Protein AF-A0A1F3LCQ1-F1 (afdb_monomer_lite)

Radius of gyration: 27.05 Å; chains: 1; bounding box: 55×38×82 Å

pLDDT: mean 78.2, std 13.48, range [41.94, 94.88]

Sequence (318 aa):
MLISLENIIETPDEQYYSHIIENYGEEGLFDPVEISKKMSDNSVNSIFKWLEWLDWRVQNIDYEKWNTEISNFINTHFNKCSDLEILYWLLLIKPNTQVNVNFQYYIKLYEKDYIETDFQKPFDLWICLFNLHSHYWSEYFLARKYVVSTDTDYPNSLIAELIPRLINQKIKNKWIEKFFSNTPNSRDFLSLLINDDSFNTPKWFQYFKELNPSSFQICLLILRKAEQSNIFTSPEDSKDLFWFNYYKARKGDLFLLIYTMNRVLSGTANHCYNLKHWVEFLTFIESDFNIIEIKVRESENTILQKKWANVKIELFKI

Foldseek 3Di:
DWDAPVQFQDQDDPQLNVVCCVPANNRGIDDLLVSLCVRPVNQVQSSLVSLLNRVVTGHPDDPVVSLVVSLVVCCVCLLRHLDLVSLLSCLQPRLSVLDPVSLVSSVVSCVVPDDQAACPSSVVSCLSSLVDLAPHCLVVVLPGFHDDPPDATDQLLSLLQSLLSHPDPVSSVSSVVVSVVRPHALNSLLSNLLRPCVCVDLVNLVVSLVSVDQLLSVLVSVVSVCVVVVVPPDPVPVVLVVLSVVCNVVVDHVLSSLVSLLSNLVPGPCSLVSSLVVVVVVCSSPVPVVVNVVVQVPDPDPVSVVVVVVNCCSNVVD

Structure (mmCIF, N/CA/C/O backbone):
data_AF-A0A1F3LCQ1-F1
#
_entry.id   AF-A0A1F3LCQ1-F1
#
loop_
_atom_site.group_PDB
_atom_site.id
_atom_site.type_symbol
_atom_site.label_atom_id
_atom_site.label_alt_id
_atom_site.label_comp_id
_atom_site.label_asym_id
_atom_site.label_entity_id
_atom_site.label_seq_id
_atom_site.pdbx_PDB_ins_code
_atom_site.Cartn_x
_atom_site.Cartn_y
_atom_site.Cartn_z
_atom_site.occupancy
_atom_site.B_iso_or_equiv
_atom_site.auth_seq_id
_atom_site.auth_comp_id
_atom_site.auth_asym_id
_atom_site.auth_atom_id
_atom_site.pdbx_PDB_model_num
ATOM 1 N N . MET A 1 1 ? 22.261 6.263 -19.353 1.00 85.56 1 MET A N 1
ATOM 2 C CA . MET A 1 1 ? 23.156 5.639 -18.354 1.00 85.56 1 MET A CA 1
ATOM 3 C C . MET A 1 1 ? 23.716 4.429 -19.034 1.00 85.56 1 MET A C 1
ATOM 5 O O . MET A 1 1 ? 22.947 3.714 -19.663 1.00 85.56 1 MET A O 1
ATOM 9 N N . LEU A 1 2 ? 25.028 4.240 -18.963 1.00 92.00 2 LEU A N 1
ATOM 10 C CA . LEU A 1 2 ? 25.644 3.097 -19.612 1.00 92.00 2 LEU A CA 1
ATOM 11 C C . LEU A 1 2 ? 25.761 1.938 -18.623 1.00 92.00 2 LEU A C 1
ATOM 13 O O . LEU A 1 2 ? 26.108 2.172 -17.465 1.00 92.00 2 LEU A O 1
ATOM 17 N N . ILE A 1 3 ? 25.467 0.731 -19.092 1.00 93.38 3 ILE A N 1
ATOM 18 C CA . ILE A 1 3 ? 25.669 -0.533 -18.374 1.00 93.38 3 ILE A CA 1
ATOM 19 C C . ILE A 1 3 ? 26.444 -1.497 -19.279 1.00 93.38 3 ILE A C 1
ATOM 21 O O . ILE A 1 3 ? 26.480 -1.293 -20.493 1.00 93.38 3 ILE A O 1
ATOM 25 N N . SER A 1 4 ? 27.055 -2.529 -18.710 1.00 94.31 4 SER A N 1
ATOM 26 C CA . SER A 1 4 ? 27.679 -3.636 -19.445 1.00 94.31 4 SER A CA 1
ATOM 27 C C . SER A 1 4 ? 26.869 -4.927 -19.284 1.00 94.31 4 SER A C 1
ATOM 29 O O . SER A 1 4 ? 25.978 -5.022 -18.435 1.00 94.31 4 SER A O 1
ATOM 31 N N . LEU A 1 5 ? 27.187 -5.953 -20.081 1.00 93.88 5 LEU A N 1
ATOM 32 C CA . LEU A 1 5 ? 26.591 -7.287 -19.923 1.00 93.88 5 LEU A CA 1
ATOM 33 C C . LEU A 1 5 ? 26.897 -7.906 -18.553 1.00 93.88 5 LEU A C 1
ATOM 35 O O . LEU A 1 5 ? 26.073 -8.645 -18.028 1.00 93.88 5 LEU A O 1
ATOM 39 N N . GLU A 1 6 ? 28.033 -7.562 -17.939 1.00 93.44 6 GLU A N 1
ATOM 40 C CA . GLU A 1 6 ? 28.407 -8.036 -16.597 1.00 93.44 6 GLU A CA 1
ATOM 41 C C . GLU A 1 6 ? 27.449 -7.523 -15.507 1.00 93.44 6 GLU A C 1
ATOM 43 O O . GLU A 1 6 ? 27.316 -8.115 -14.433 1.00 93.44 6 GLU A O 1
ATOM 48 N N . ASN A 1 7 ? 26.773 -6.400 -15.777 1.00 94.12 7 ASN A N 1
ATOM 49 C CA . ASN A 1 7 ? 25.780 -5.839 -14.878 1.00 94.12 7 ASN A CA 1
ATOM 50 C C . ASN A 1 7 ? 24.450 -6.594 -14.968 1.00 94.12 7 ASN A C 1
ATOM 52 O O . ASN A 1 7 ? 23.576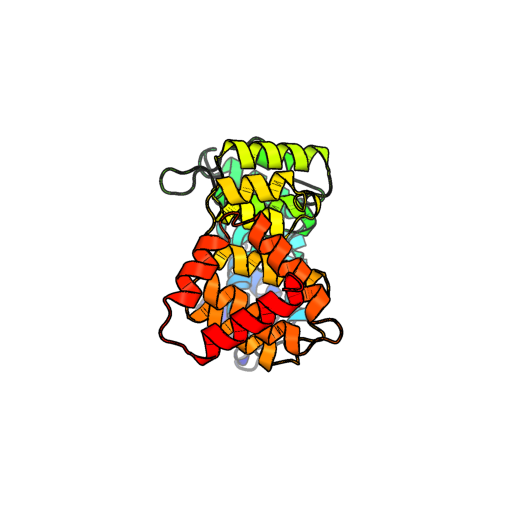 -6.317 -14.158 1.00 94.12 7 ASN A O 1
ATOM 56 N N . ILE A 1 8 ? 24.271 -7.528 -15.907 1.00 94.12 8 ILE A N 1
ATOM 57 C CA . ILE A 1 8 ? 23.016 -8.255 -16.110 1.00 94.12 8 ILE A CA 1
ATOM 58 C C . ILE A 1 8 ? 23.158 -9.688 -15.587 1.00 94.12 8 ILE A C 1
ATOM 60 O O . ILE A 1 8 ? 24.048 -10.432 -15.985 1.00 94.12 8 ILE A O 1
ATOM 64 N N . ILE A 1 9 ? 22.268 -10.079 -14.675 1.00 93.69 9 ILE A N 1
ATOM 65 C CA . ILE A 1 9 ? 22.308 -11.382 -13.985 1.00 93.69 9 ILE A CA 1
ATOM 66 C C . ILE A 1 9 ? 21.941 -12.543 -14.925 1.00 93.69 9 ILE A C 1
ATOM 68 O O . ILE A 1 9 ? 22.398 -13.669 -14.738 1.00 93.69 9 ILE A O 1
ATOM 72 N N . GLU A 1 10 ? 21.105 -12.277 -15.924 1.00 93.06 10 GLU A N 1
ATOM 73 C CA . GLU A 1 10 ? 20.608 -13.255 -16.891 1.00 93.06 10 GLU A CA 1
ATOM 74 C C . GLU A 1 10 ? 20.977 -12.806 -18.306 1.00 93.06 10 GLU A C 1
ATOM 76 O O . GLU A 1 10 ? 20.916 -11.619 -18.617 1.00 93.06 10 GLU A O 1
ATOM 81 N N . THR A 1 11 ? 21.363 -13.736 -19.181 1.00 91.31 11 THR A N 1
ATOM 82 C CA . THR A 1 11 ? 21.652 -13.398 -20.578 1.00 91.31 11 THR A CA 1
ATOM 83 C C . THR A 1 11 ? 20.384 -12.852 -21.253 1.00 91.31 11 THR A C 1
ATOM 85 O O . THR A 1 11 ? 19.346 -13.512 -21.181 1.00 91.31 11 THR A O 1
ATOM 88 N N . PRO A 1 12 ? 20.435 -11.670 -21.900 1.00 90.81 12 PRO A N 1
ATOM 89 C CA . PRO A 1 12 ? 19.311 -11.146 -22.674 1.00 90.81 12 PRO A CA 1
ATOM 90 C C . PRO A 1 12 ? 18.870 -12.101 -23.785 1.00 90.81 12 PRO A C 1
ATOM 92 O O . PRO A 1 12 ? 19.664 -12.927 -24.238 1.00 90.81 12 PRO A O 1
ATOM 95 N N . ASP A 1 13 ? 17.645 -11.927 -24.293 1.00 88.31 13 ASP A N 1
ATOM 96 C CA . ASP A 1 13 ? 17.217 -12.632 -25.507 1.00 88.31 13 ASP A CA 1
ATOM 97 C C . ASP A 1 13 ? 18.244 -12.438 -26.631 1.00 88.31 13 ASP A C 1
ATOM 99 O O . ASP A 1 13 ? 18.865 -11.378 -26.747 1.00 88.31 13 ASP A O 1
ATOM 103 N N . GLU A 1 14 ? 18.377 -13.447 -27.494 1.00 88.94 14 GLU A N 1
ATOM 104 C CA . GLU A 1 14 ? 19.424 -13.529 -28.520 1.00 88.94 14 GLU A CA 1
ATOM 105 C C . GLU A 1 14 ? 19.533 -12.255 -29.369 1.00 88.94 14 GLU A C 1
ATOM 107 O O . GLU A 1 14 ? 20.634 -11.785 -29.635 1.00 88.94 14 GLU A O 1
ATOM 112 N N . GLN A 1 15 ? 18.405 -11.632 -29.723 1.00 87.12 15 GLN A N 1
ATOM 113 C CA . GLN A 1 15 ? 18.399 -10.364 -30.458 1.00 87.12 15 GLN A CA 1
ATOM 114 C C . GLN A 1 15 ? 19.113 -9.236 -29.697 1.00 87.12 15 GLN A C 1
ATOM 116 O O . GLN A 1 15 ? 19.903 -8.498 -30.282 1.00 87.12 15 GLN A O 1
ATOM 121 N N . TYR A 1 16 ? 18.867 -9.128 -28.385 1.00 88.44 16 TYR A N 1
ATOM 122 C CA . TYR A 1 16 ? 19.471 -8.106 -27.542 1.00 88.44 16 TYR A CA 1
ATOM 123 C C . TYR A 1 16 ? 20.949 -8.399 -27.323 1.00 88.44 16 TYR A C 1
ATOM 125 O O . TYR A 1 16 ? 21.794 -7.522 -27.485 1.00 88.44 16 TYR A O 1
ATOM 133 N N . TYR A 1 17 ? 21.260 -9.652 -27.003 1.00 91.56 17 TYR A N 1
ATOM 134 C CA . TYR A 1 17 ? 22.622 -10.088 -26.753 1.00 91.56 17 TYR A CA 1
ATOM 135 C C . TYR A 1 17 ? 23.519 -9.906 -27.987 1.00 91.56 17 TYR A C 1
ATOM 137 O O . TYR A 1 17 ? 24.540 -9.226 -27.900 1.00 91.56 17 TYR A O 1
ATOM 145 N N . SER A 1 18 ? 23.113 -10.422 -29.152 1.00 90.62 18 SER A N 1
ATOM 146 C CA . SER A 1 18 ? 23.922 -10.389 -30.378 1.00 90.62 18 SER A CA 1
ATOM 147 C C . SER A 1 18 ? 24.285 -8.969 -30.797 1.00 90.62 18 SER A C 1
ATOM 149 O O . SER A 1 18 ? 25.450 -8.677 -31.039 1.00 90.62 18 SER A O 1
ATOM 151 N N . HIS A 1 19 ? 23.337 -8.037 -30.798 1.00 90.12 19 HIS A N 1
ATOM 152 C CA . HIS A 1 19 ? 23.643 -6.655 -31.173 1.00 90.12 19 HIS A CA 1
ATOM 153 C C . HIS A 1 19 ? 24.435 -5.902 -30.102 1.00 90.12 19 HIS A C 1
ATOM 155 O O . HIS A 1 19 ? 25.211 -5.017 -30.467 1.00 90.12 19 HIS A O 1
ATOM 161 N N . ILE A 1 20 ? 24.300 -6.239 -28.810 1.00 92.56 20 ILE A N 1
ATOM 162 C CA . ILE A 1 20 ? 25.213 -5.709 -27.785 1.00 92.56 20 ILE A CA 1
ATOM 163 C C . ILE A 1 20 ? 26.647 -6.134 -28.112 1.00 92.56 20 ILE A C 1
ATOM 165 O O . ILE A 1 20 ? 27.528 -5.282 -28.217 1.00 92.56 20 ILE A O 1
ATOM 169 N N . ILE A 1 21 ? 26.866 -7.428 -28.349 1.00 94.75 21 ILE A N 1
ATOM 170 C CA . ILE A 1 21 ? 28.186 -7.973 -28.679 1.00 94.75 21 ILE A CA 1
ATOM 171 C C . ILE A 1 21 ? 28.741 -7.362 -29.970 1.00 94.75 21 ILE A C 1
ATOM 173 O O . ILE A 1 21 ? 29.887 -6.922 -29.992 1.00 94.75 21 ILE A O 1
ATOM 177 N N . GLU A 1 22 ? 27.933 -7.272 -31.025 1.00 94.50 22 GLU A N 1
ATOM 178 C CA . GLU A 1 22 ? 28.365 -6.751 -32.326 1.00 94.50 22 GLU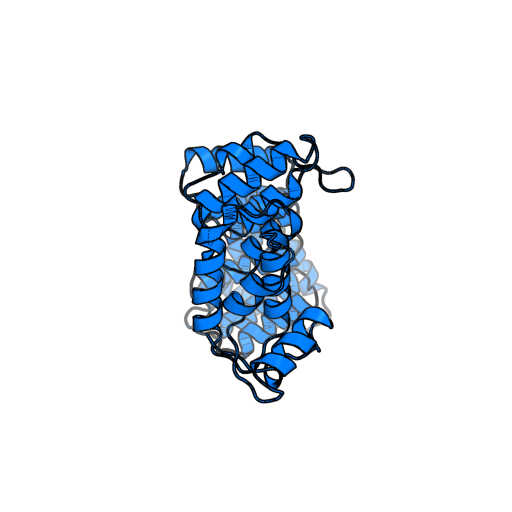 A CA 1
ATOM 179 C C . GLU A 1 22 ? 28.740 -5.263 -32.296 1.00 94.50 22 GLU A C 1
ATOM 181 O O . GLU A 1 22 ? 29.660 -4.853 -33.003 1.00 94.50 22 GLU A O 1
ATOM 186 N N . ASN A 1 23 ? 28.038 -4.441 -31.506 1.00 93.56 23 ASN A N 1
ATOM 187 C CA . ASN A 1 23 ? 28.206 -2.982 -31.535 1.00 93.56 23 ASN A CA 1
ATOM 188 C C . ASN A 1 23 ? 29.053 -2.435 -30.382 1.00 93.56 23 ASN A C 1
ATOM 190 O O . ASN A 1 23 ? 29.651 -1.368 -30.524 1.00 93.56 23 ASN A O 1
ATOM 194 N N . TYR A 1 24 ? 29.091 -3.137 -29.251 1.00 93.88 24 TYR A N 1
ATOM 195 C CA . TYR A 1 24 ? 29.734 -2.665 -28.026 1.00 93.88 24 TYR A CA 1
ATOM 196 C C . TYR A 1 24 ? 30.812 -3.640 -27.520 1.00 93.88 24 TYR A C 1
ATOM 198 O O . TYR A 1 24 ? 31.751 -3.200 -26.860 1.00 93.88 24 TYR A O 1
ATOM 206 N N . GLY A 1 25 ? 30.742 -4.927 -27.880 1.00 92.50 25 GLY A N 1
ATOM 207 C CA . GLY A 1 25 ? 31.642 -5.978 -27.392 1.00 92.50 25 GLY A CA 1
ATOM 208 C C . GLY A 1 25 ? 31.209 -6.567 -26.043 1.00 92.50 25 GLY A C 1
ATOM 209 O O . GLY A 1 25 ? 30.318 -6.038 -25.383 1.00 92.50 25 GLY A O 1
ATOM 210 N N . GLU A 1 26 ? 31.845 -7.668 -25.621 1.00 89.06 26 GLU A N 1
ATOM 211 C CA . GLU A 1 26 ? 31.514 -8.380 -24.366 1.00 89.06 26 GLU A CA 1
ATOM 212 C C . GLU A 1 26 ? 31.660 -7.499 -23.115 1.00 89.06 26 GLU A C 1
ATOM 214 O O . GLU A 1 26 ? 30.810 -7.532 -22.227 1.00 89.06 26 GLU A O 1
ATOM 219 N N . GLU A 1 27 ? 32.701 -6.665 -23.077 1.00 91.75 27 GLU A N 1
ATOM 220 C CA . GLU A 1 27 ? 32.973 -5.705 -21.994 1.00 91.75 27 GLU A CA 1
ATOM 221 C C . GLU A 1 27 ? 32.433 -4.296 -22.311 1.00 91.75 27 GLU A C 1
ATOM 223 O O . GLU A 1 27 ? 32.735 -3.313 -21.632 1.00 91.75 27 GLU A O 1
ATOM 228 N N . GLY A 1 28 ? 31.651 -4.180 -23.385 1.00 92.44 28 GLY A N 1
ATOM 229 C CA . GLY A 1 28 ? 31.128 -2.923 -23.886 1.00 92.44 28 GLY A CA 1
ATOM 230 C C . GLY A 1 28 ? 30.115 -2.274 -22.957 1.00 92.44 28 GLY A C 1
ATOM 231 O O . GLY A 1 28 ? 29.207 -2.926 -22.442 1.00 92.44 28 GLY A O 1
ATOM 232 N N . LEU A 1 29 ? 30.223 -0.955 -22.815 1.00 94.88 29 LEU A N 1
ATOM 233 C CA . LEU A 1 29 ? 29.203 -0.127 -22.183 1.00 94.88 29 LEU A CA 1
ATOM 234 C C . LEU A 1 29 ? 28.170 0.318 -23.222 1.00 94.88 29 LEU A C 1
ATOM 236 O O . LEU A 1 29 ? 28.528 0.907 -24.242 1.00 94.88 29 LEU A O 1
ATOM 240 N N . PHE A 1 30 ? 26.889 0.104 -22.939 1.00 92.62 30 PHE A N 1
ATOM 241 C CA . PHE A 1 30 ? 25.783 0.471 -23.820 1.00 92.62 30 PHE A CA 1
ATOM 242 C C . PHE A 1 30 ? 24.673 1.207 -23.074 1.00 92.62 30 PHE A C 1
ATOM 244 O O . PHE A 1 30 ? 24.498 1.038 -21.869 1.00 92.62 30 PHE A O 1
ATOM 251 N N . ASP A 1 31 ? 23.904 2.023 -23.800 1.00 90.69 31 ASP A N 1
ATOM 252 C CA . ASP A 1 31 ? 22.707 2.677 -23.271 1.00 90.69 31 ASP A CA 1
ATOM 253 C C . ASP A 1 31 ? 21.475 1.787 -23.523 1.00 90.69 31 ASP A C 1
ATOM 255 O O . ASP A 1 31 ? 21.088 1.583 -24.681 1.00 90.69 31 ASP A O 1
ATOM 259 N N . PRO A 1 32 ? 20.812 1.268 -22.475 1.00 88.25 32 PRO A N 1
ATOM 260 C CA . PRO A 1 32 ? 19.657 0.390 -22.643 1.00 88.25 32 PRO A CA 1
ATOM 261 C C . PRO A 1 32 ? 18.478 1.018 -23.382 1.00 88.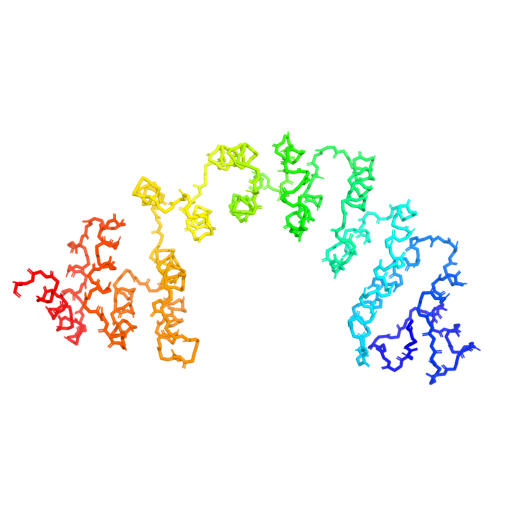25 32 PRO A C 1
ATOM 263 O O . PRO A 1 32 ? 17.752 0.321 -24.094 1.00 88.25 32 PRO A O 1
ATOM 266 N N . VAL A 1 33 ? 18.292 2.332 -23.247 1.00 82.62 33 VAL A N 1
ATOM 267 C CA . VAL A 1 33 ? 17.251 3.073 -23.959 1.00 82.62 33 VAL A CA 1
ATOM 268 C C . VAL A 1 33 ? 17.634 3.220 -25.429 1.00 82.62 33 VAL A C 1
ATOM 270 O O . VAL A 1 33 ? 16.769 3.107 -26.297 1.00 82.62 33 VAL A O 1
ATOM 273 N N . GLU A 1 34 ? 18.910 3.438 -25.747 1.00 86.06 34 GLU A N 1
ATOM 274 C CA . GLU A 1 34 ? 19.373 3.478 -27.139 1.00 86.06 34 GLU A CA 1
ATOM 275 C C . GLU A 1 34 ? 19.197 2.125 -27.833 1.00 86.06 34 GLU A C 1
ATOM 277 O O . GLU A 1 34 ? 18.638 2.072 -28.931 1.00 86.06 34 GLU A O 1
ATOM 282 N N . ILE A 1 35 ? 19.585 1.038 -27.164 1.00 82.56 35 ILE A N 1
ATOM 283 C CA . ILE A 1 35 ? 19.378 -0.329 -27.648 1.00 82.56 35 ILE A CA 1
ATOM 284 C C . ILE A 1 35 ? 17.907 -0.575 -27.961 1.00 82.56 35 ILE A C 1
ATOM 286 O O . ILE A 1 35 ? 17.564 -1.036 -29.049 1.00 82.56 35 ILE A O 1
ATOM 290 N N . SER A 1 36 ? 17.021 -0.195 -27.042 1.00 74.88 36 SER A N 1
ATOM 291 C CA . SER A 1 36 ? 15.586 -0.411 -27.206 1.00 74.88 36 SER A CA 1
ATOM 292 C C . SER A 1 36 ? 15.024 0.242 -28.480 1.00 74.88 36 SER A C 1
ATOM 294 O O . SER A 1 36 ? 14.202 -0.356 -29.181 1.00 74.88 36 SER A O 1
ATOM 296 N N . LYS A 1 37 ? 15.526 1.434 -28.834 1.00 73.88 37 LYS A N 1
ATOM 297 C CA . LYS A 1 37 ? 15.129 2.173 -30.042 1.00 73.88 37 LYS A CA 1
ATOM 298 C C . LYS A 1 37 ? 15.628 1.527 -31.333 1.00 73.88 37 LYS A C 1
ATOM 300 O O . LYS A 1 37 ? 15.048 1.793 -32.378 1.00 73.88 37 LYS A O 1
ATOM 305 N N . LYS A 1 38 ? 16.713 0.751 -31.276 1.00 76.94 38 LYS A N 1
ATOM 306 C CA . LYS A 1 38 ? 17.346 0.128 -32.450 1.00 76.94 38 LYS A CA 1
ATOM 307 C C . LYS A 1 38 ? 16.876 -1.304 -32.708 1.00 76.94 38 LYS A C 1
ATOM 309 O O . LYS A 1 38 ? 17.010 -1.774 -33.831 1.00 76.94 38 LYS A O 1
ATOM 314 N N . MET A 1 39 ? 16.381 -1.986 -31.675 1.00 67.38 39 MET A N 1
ATOM 315 C CA . MET A 1 39 ? 16.235 -3.450 -31.664 1.00 67.38 39 MET A CA 1
ATOM 316 C C . MET A 1 39 ? 14.808 -3.960 -31.586 1.00 67.38 39 MET A C 1
ATOM 318 O O . MET A 1 39 ? 14.548 -5.117 -31.897 1.00 67.38 39 MET A O 1
ATOM 322 N N . SER A 1 40 ? 13.875 -3.107 -31.177 1.00 57.47 40 SER A N 1
ATOM 323 C CA . SER A 1 40 ? 12.465 -3.442 -31.294 1.00 57.47 40 SER A CA 1
ATOM 324 C C . SER A 1 40 ? 12.064 -3.497 -32.769 1.00 57.47 40 SER A C 1
ATOM 326 O O . SER A 1 40 ? 12.672 -2.860 -33.627 1.00 57.47 40 SER A O 1
ATOM 328 N N . ASP A 1 41 ? 10.953 -4.160 -33.057 1.00 65.06 41 ASP A N 1
ATOM 329 C CA . ASP A 1 41 ? 10.109 -3.983 -34.247 1.00 65.06 41 ASP A CA 1
ATOM 330 C C . ASP A 1 41 ? 9.614 -2.523 -34.456 1.00 65.06 41 ASP A C 1
ATOM 332 O O . ASP A 1 41 ? 8.585 -2.277 -35.082 1.00 65.06 41 ASP A O 1
ATOM 336 N N . ASN A 1 42 ? 10.327 -1.539 -33.895 1.00 61.59 42 ASN A N 1
ATOM 337 C CA . ASN A 1 42 ? 9.967 -0.152 -33.641 1.00 61.59 42 ASN A CA 1
ATOM 338 C C . ASN A 1 42 ? 8.690 0.032 -32.810 1.00 61.59 42 ASN A C 1
ATOM 340 O O . ASN A 1 42 ? 8.205 1.162 -32.686 1.00 61.59 42 ASN A O 1
ATOM 344 N N . SER A 1 43 ? 8.133 -1.029 -32.213 1.00 77.44 43 SER A N 1
ATOM 345 C CA . SER A 1 43 ? 6.995 -0.865 -31.318 1.00 77.44 43 SER A CA 1
ATOM 346 C C . SER A 1 43 ? 7.467 -0.359 -29.954 1.00 77.44 43 SER A C 1
ATOM 348 O O . SER A 1 43 ? 8.410 -0.864 -29.341 1.00 77.44 43 SER A O 1
ATOM 350 N N . VAL A 1 44 ? 6.771 0.656 -29.440 1.00 79.50 44 VAL A N 1
ATOM 351 C CA . VAL A 1 44 ? 7.028 1.182 -28.092 1.00 79.50 44 VAL A CA 1
ATOM 352 C C . VAL A 1 44 ? 6.805 0.102 -27.025 1.00 79.50 44 VAL A C 1
ATOM 354 O O . VAL A 1 44 ? 7.469 0.125 -25.993 1.00 79.50 44 VAL A O 1
ATOM 357 N N . ASN A 1 45 ? 5.951 -0.891 -27.290 1.00 84.44 45 ASN A N 1
ATOM 358 C CA . ASN A 1 45 ? 5.720 -2.010 -26.378 1.00 84.44 45 ASN A CA 1
ATOM 359 C C . ASN A 1 45 ? 6.986 -2.860 -26.191 1.00 84.44 45 ASN A C 1
ATOM 361 O O . ASN A 1 45 ? 7.343 -3.159 -25.058 1.00 84.44 45 ASN A O 1
ATOM 365 N N . SER A 1 46 ? 7.703 -3.198 -27.266 1.00 82.88 46 SER A N 1
ATOM 366 C CA . SER A 1 46 ? 8.964 -3.953 -27.184 1.00 82.88 46 SER A CA 1
ATOM 367 C C . SER A 1 46 ? 10.039 -3.201 -26.392 1.00 82.88 46 SER A C 1
ATOM 369 O O . SER A 1 46 ? 10.770 -3.801 -25.608 1.00 82.88 46 SER A O 1
ATOM 371 N N . ILE A 1 47 ? 10.087 -1.869 -26.521 1.00 84.44 47 ILE A N 1
ATOM 372 C CA . ILE A 1 47 ? 10.959 -1.029 -25.688 1.00 84.44 47 ILE A CA 1
ATOM 373 C C . ILE A 1 47 ? 10.583 -1.151 -24.210 1.00 84.44 47 ILE A C 1
ATOM 375 O O . ILE A 1 47 ? 11.446 -1.346 -23.359 1.00 84.44 47 ILE A O 1
ATOM 379 N N . PHE A 1 48 ? 9.294 -1.038 -23.902 1.00 88.19 48 PHE A N 1
ATOM 380 C CA . PHE A 1 48 ? 8.796 -1.115 -22.534 1.00 88.19 48 PHE A CA 1
ATOM 381 C C . PHE A 1 48 ? 9.065 -2.497 -21.911 1.00 88.19 48 PHE A C 1
ATOM 383 O O . PHE A 1 48 ? 9.472 -2.547 -20.754 1.00 88.19 48 PHE A O 1
ATOM 390 N N . LYS A 1 49 ? 8.943 -3.592 -22.680 1.00 88.31 49 LYS A N 1
ATOM 391 C CA . LYS A 1 49 ? 9.315 -4.954 -22.240 1.00 88.31 49 LYS A CA 1
ATOM 392 C C . LYS A 1 49 ? 10.792 -5.065 -21.898 1.00 88.31 49 LYS A C 1
ATOM 394 O O . LYS A 1 49 ? 11.134 -5.606 -20.858 1.00 88.31 49 LYS A O 1
ATOM 399 N N . TRP A 1 50 ? 11.666 -4.533 -22.749 1.00 88.75 50 TRP A N 1
ATOM 400 C CA . TRP A 1 50 ? 13.106 -4.550 -22.498 1.00 88.75 50 TRP A CA 1
ATOM 401 C C . TRP A 1 50 ? 13.479 -3.809 -21.212 1.00 88.75 50 TRP A C 1
ATOM 403 O O . TRP A 1 50 ? 14.253 -4.311 -20.401 1.00 88.75 50 TRP A O 1
ATOM 413 N N . LEU A 1 51 ? 12.903 -2.622 -21.010 1.00 89.31 51 LEU A N 1
ATOM 414 C CA . LEU A 1 51 ? 13.172 -1.820 -19.819 1.00 89.31 51 LEU A CA 1
ATOM 415 C C . LEU A 1 51 ? 12.618 -2.468 -18.546 1.00 89.31 51 LEU A C 1
ATOM 417 O O . LEU A 1 51 ? 13.293 -2.435 -17.522 1.00 89.31 51 LEU A O 1
ATOM 421 N N . GLU A 1 52 ? 11.426 -3.064 -18.610 1.00 89.00 52 GLU A N 1
ATOM 422 C CA . GLU A 1 52 ? 10.847 -3.835 -17.503 1.00 89.00 52 GLU A CA 1
ATOM 423 C C . GLU A 1 52 ? 11.706 -5.066 -17.183 1.00 89.00 52 GLU A C 1
ATOM 425 O O . GLU A 1 52 ? 12.081 -5.262 -16.032 1.00 89.00 52 GLU A O 1
ATOM 430 N N . TRP A 1 53 ? 12.131 -5.821 -18.199 1.00 90.56 53 TRP A N 1
ATOM 431 C CA . TRP A 1 53 ? 12.995 -6.990 -18.037 1.00 90.56 53 TRP A CA 1
ATOM 432 C C . TRP A 1 53 ? 14.329 -6.646 -17.370 1.00 90.56 53 TRP A C 1
ATOM 434 O O . TRP A 1 53 ? 14.741 -7.344 -16.437 1.00 90.56 53 TRP A O 1
ATOM 444 N N . LEU A 1 54 ? 14.981 -5.567 -17.820 1.00 91.06 54 LEU A N 1
ATOM 445 C CA . LEU A 1 54 ? 16.235 -5.087 -17.242 1.00 91.06 54 LEU A CA 1
ATOM 446 C C . LEU A 1 54 ? 16.071 -4.658 -15.791 1.00 91.06 54 LEU A C 1
ATOM 448 O O . LEU A 1 54 ? 16.981 -4.865 -14.993 1.00 91.06 54 LEU A O 1
ATOM 452 N N . ASP A 1 55 ? 14.922 -4.093 -15.429 1.00 88.75 55 ASP A N 1
ATOM 453 C CA . ASP A 1 55 ? 14.720 -3.585 -14.078 1.00 88.75 55 ASP A CA 1
ATOM 454 C C . ASP A 1 55 ? 14.873 -4.659 -12.999 1.00 88.75 55 ASP A C 1
ATOM 456 O O . ASP A 1 55 ? 15.343 -4.389 -11.897 1.00 88.75 55 ASP A O 1
ATOM 460 N N . TRP A 1 56 ? 14.537 -5.897 -13.350 1.00 88.94 56 TRP A N 1
ATOM 461 C CA . TRP A 1 56 ? 14.658 -7.057 -12.474 1.00 88.94 56 TRP A CA 1
ATOM 462 C C . TRP A 1 56 ? 16.042 -7.714 -12.488 1.00 88.94 56 TRP A C 1
ATOM 464 O O . TRP A 1 56 ? 16.300 -8.598 -11.671 1.00 88.94 56 TRP A O 1
ATOM 474 N N . ARG A 1 57 ? 16.910 -7.358 -13.442 1.00 92.81 57 ARG A N 1
ATOM 475 C CA . ARG A 1 57 ? 18.101 -8.153 -13.796 1.00 92.81 57 ARG A CA 1
ATOM 476 C C . ARG A 1 57 ? 19.400 -7.377 -13.798 1.00 92.81 57 ARG A C 1
ATOM 478 O O . ARG A 1 57 ? 20.455 -8.003 -13.856 1.00 92.81 57 ARG A O 1
ATOM 485 N N . VAL A 1 58 ? 19.343 -6.053 -13.736 1.00 92.31 58 VAL A N 1
ATOM 486 C CA . VAL A 1 58 ? 20.544 -5.236 -13.624 1.00 92.31 58 VAL A CA 1
ATOM 487 C C . VAL A 1 58 ? 20.985 -5.152 -12.158 1.00 92.31 58 VAL A C 1
ATOM 489 O O . VAL A 1 58 ? 20.182 -4.930 -11.258 1.00 92.31 58 VAL A O 1
ATOM 492 N N . GLN A 1 59 ? 22.282 -5.319 -11.922 1.00 93.06 59 GLN A N 1
ATOM 493 C CA . GLN A 1 59 ? 22.948 -5.238 -10.625 1.00 93.06 59 GLN A CA 1
ATOM 494 C C . GLN A 1 59 ? 24.227 -4.403 -10.724 1.00 93.06 59 GLN A C 1
ATOM 496 O O . GLN A 1 59 ? 24.733 -4.146 -11.812 1.00 93.06 59 GLN A O 1
ATOM 501 N N . ASN A 1 60 ? 24.787 -4.019 -9.572 1.00 91.88 60 ASN A N 1
ATOM 502 C CA . ASN A 1 60 ? 26.038 -3.251 -9.486 1.00 91.88 60 ASN A CA 1
ATOM 503 C C . ASN A 1 60 ? 25.995 -1.906 -10.237 1.00 91.88 60 ASN A C 1
ATOM 505 O O . ASN A 1 60 ? 27.007 -1.433 -10.747 1.00 91.88 60 ASN A O 1
ATOM 509 N N . ILE A 1 61 ? 24.816 -1.282 -10.273 1.00 91.25 61 ILE A N 1
ATOM 510 C CA . ILE A 1 61 ? 24.568 0.004 -10.923 1.00 91.25 61 ILE A CA 1
ATOM 511 C C . ILE A 1 61 ? 24.171 1.093 -9.924 1.00 91.25 61 ILE A C 1
ATOM 513 O O . ILE A 1 61 ? 23.716 0.819 -8.813 1.00 91.25 61 ILE A O 1
ATOM 517 N N . ASP A 1 62 ? 24.287 2.348 -10.356 1.00 91.38 62 ASP A N 1
ATOM 518 C CA . ASP A 1 62 ? 23.639 3.482 -9.698 1.00 91.38 62 ASP A CA 1
ATOM 519 C C . ASP A 1 62 ? 22.113 3.403 -9.893 1.00 91.38 62 ASP A C 1
ATOM 521 O O . ASP A 1 62 ? 21.564 3.834 -10.911 1.00 91.38 62 ASP A O 1
ATOM 525 N N . TYR A 1 63 ? 21.431 2.819 -8.906 1.00 88.62 63 TYR A N 1
ATOM 526 C CA . TYR A 1 63 ? 19.981 2.619 -8.922 1.00 88.62 63 TYR A CA 1
ATOM 527 C C . TYR A 1 63 ? 19.180 3.925 -8.945 1.00 88.62 63 TYR A C 1
ATOM 529 O O . TYR A 1 63 ? 18.100 3.965 -9.537 1.00 88.62 63 TYR A O 1
ATOM 537 N N . GLU A 1 64 ? 19.665 4.994 -8.311 1.00 89.50 64 GLU A N 1
ATOM 538 C CA . GLU A 1 64 ? 18.955 6.278 -8.287 1.00 89.50 64 GLU A CA 1
ATOM 539 C C . GLU A 1 64 ? 18.964 6.912 -9.681 1.00 89.50 64 GLU A C 1
ATOM 541 O O . GLU A 1 64 ? 17.919 7.327 -10.205 1.00 89.50 64 GLU A O 1
ATOM 546 N N . LYS A 1 65 ? 20.135 6.908 -10.323 1.00 89.50 65 LYS A N 1
ATOM 547 C CA . LYS A 1 65 ? 20.296 7.382 -11.694 1.00 89.50 65 LYS A CA 1
ATOM 548 C C . LYS A 1 65 ? 19.512 6.529 -12.689 1.00 89.50 65 LYS A C 1
ATOM 550 O O . LYS A 1 65 ? 18.788 7.088 -13.514 1.00 89.50 65 LYS A O 1
ATOM 555 N N . TRP A 1 66 ? 19.593 5.203 -12.574 1.00 89.50 66 TRP A N 1
ATOM 556 C CA . TRP A 1 66 ? 18.812 4.262 -13.381 1.00 89.50 66 TRP A CA 1
ATOM 557 C C . TRP A 1 66 ? 17.314 4.559 -13.296 1.00 89.50 66 TRP A C 1
ATOM 559 O O . TRP A 1 66 ? 16.660 4.806 -14.310 1.00 89.50 66 TRP A O 1
ATOM 569 N N . ASN A 1 67 ? 16.776 4.635 -12.076 1.00 88.69 67 ASN A N 1
ATOM 570 C CA . ASN A 1 67 ? 15.366 4.931 -11.850 1.00 88.69 67 ASN A CA 1
ATOM 571 C C . ASN A 1 67 ? 14.949 6.271 -12.455 1.00 88.69 67 ASN A C 1
ATOM 573 O O . ASN A 1 67 ? 13.875 6.364 -13.053 1.00 88.69 67 ASN A O 1
ATOM 577 N N . THR A 1 68 ? 15.784 7.299 -12.325 1.00 89.62 68 THR A N 1
ATOM 578 C CA . THR A 1 68 ? 15.502 8.634 -12.860 1.00 89.62 68 THR A CA 1
ATOM 579 C C . THR A 1 68 ? 15.449 8.631 -14.384 1.00 89.62 68 THR A C 1
ATOM 581 O O . THR A 1 68 ? 14.465 9.077 -14.975 1.00 89.62 68 THR A O 1
ATOM 584 N N . GLU A 1 69 ? 16.480 8.103 -15.039 1.00 88.38 69 GLU A N 1
ATOM 585 C CA . GLU A 1 69 ? 16.585 8.136 -16.496 1.00 88.38 69 GLU A CA 1
ATOM 586 C C . GLU A 1 69 ? 15.530 7.262 -17.181 1.00 88.38 69 GLU A C 1
ATOM 588 O O . GLU A 1 69 ? 14.864 7.716 -18.117 1.00 88.38 69 GLU A O 1
ATOM 593 N N . ILE A 1 70 ? 15.312 6.045 -16.674 1.00 89.31 70 ILE A N 1
ATOM 594 C CA . ILE A 1 70 ? 14.287 5.141 -17.203 1.00 89.31 70 ILE A CA 1
ATOM 595 C C . ILE A 1 70 ? 12.890 5.736 -17.013 1.00 89.31 70 ILE A C 1
ATOM 597 O O . ILE A 1 70 ? 12.089 5.738 -17.949 1.00 89.31 70 ILE A O 1
ATOM 601 N N . SER A 1 71 ? 12.605 6.335 -15.853 1.00 90.44 71 SER A N 1
ATOM 602 C CA . SER A 1 71 ? 11.307 6.981 -15.623 1.00 90.44 71 SER A CA 1
ATOM 603 C C . SER A 1 71 ? 11.081 8.185 -16.539 1.00 90.44 71 SER A C 1
ATOM 605 O O . SER A 1 71 ? 9.967 8.375 -17.021 1.00 90.44 71 SER A O 1
ATOM 607 N N . ASN A 1 72 ? 12.118 8.973 -16.841 1.00 90.56 72 ASN A N 1
ATOM 608 C CA . ASN A 1 72 ? 12.021 10.086 -17.793 1.00 90.56 72 ASN A CA 1
ATOM 609 C C . ASN A 1 72 ? 11.669 9.599 -19.202 1.00 90.56 72 ASN A C 1
ATOM 611 O O . ASN A 1 72 ? 10.806 10.183 -19.870 1.00 90.56 72 ASN A O 1
ATOM 615 N N . PHE A 1 73 ? 12.305 8.513 -19.649 1.00 88.69 73 PHE A N 1
ATOM 616 C CA . PHE A 1 73 ? 11.965 7.891 -20.921 1.00 88.69 73 PHE A CA 1
ATOM 617 C C . PHE A 1 73 ? 10.514 7.396 -20.928 1.00 88.69 73 PHE A C 1
ATOM 619 O O . PHE A 1 73 ? 9.759 7.762 -21.836 1.00 88.69 73 PHE A O 1
ATOM 626 N N . ILE A 1 74 ? 10.122 6.624 -19.906 1.00 90.25 74 ILE A N 1
ATOM 627 C CA . ILE A 1 74 ? 8.772 6.069 -19.762 1.00 90.25 74 ILE A CA 1
ATOM 628 C C . ILE A 1 74 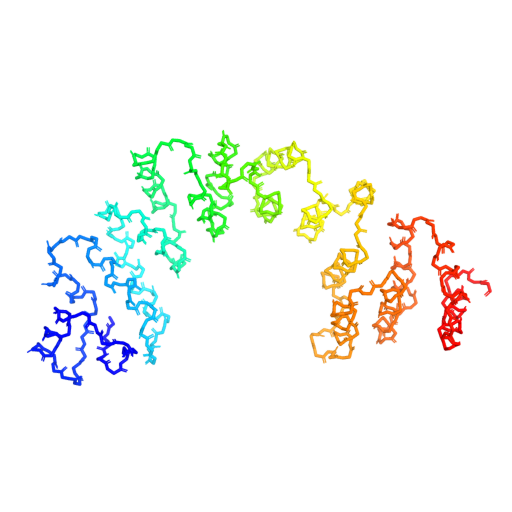? 7.738 7.193 -19.768 1.00 90.25 74 ILE A C 1
ATOM 630 O O . ILE A 1 74 ? 6.834 7.161 -20.591 1.00 90.25 74 ILE A O 1
ATOM 634 N N . ASN A 1 75 ? 7.899 8.232 -18.945 1.00 92.06 75 ASN A N 1
ATOM 635 C CA . ASN A 1 75 ? 6.975 9.370 -18.875 1.00 92.06 75 ASN A CA 1
ATOM 636 C C . ASN A 1 75 ? 6.792 10.072 -20.228 1.00 92.06 75 ASN A C 1
ATOM 638 O O . ASN A 1 75 ? 5.685 10.475 -20.575 1.00 92.06 75 ASN A O 1
ATOM 642 N N . THR A 1 76 ? 7.858 10.184 -21.021 1.00 91.12 76 THR A N 1
ATOM 643 C CA . THR A 1 76 ? 7.807 10.824 -22.346 1.00 91.12 76 THR A CA 1
ATOM 644 C C . THR A 1 76 ? 7.067 9.969 -23.387 1.00 91.12 76 THR A C 1
ATOM 646 O O . THR A 1 76 ? 6.540 10.497 -24.367 1.00 91.12 76 THR A O 1
ATOM 649 N N . HIS A 1 77 ? 7.023 8.648 -23.198 1.00 90.25 77 HIS A N 1
ATOM 650 C CA . HIS A 1 77 ? 6.497 7.691 -24.177 1.00 90.25 77 HIS A CA 1
ATOM 651 C C . HIS A 1 77 ? 5.304 6.878 -23.663 1.00 90.25 77 HIS A C 1
ATOM 653 O O . HIS A 1 77 ? 4.797 6.033 -24.397 1.00 90.25 77 HIS A O 1
ATOM 659 N N . PHE A 1 78 ? 4.834 7.135 -22.439 1.00 92.38 78 PHE A N 1
ATOM 660 C CA . PHE A 1 78 ? 3.825 6.331 -21.747 1.00 92.38 78 PHE A CA 1
ATOM 661 C C . PHE A 1 78 ? 2.562 6.169 -22.594 1.00 92.38 78 PHE A C 1
ATOM 663 O O . PHE A 1 78 ? 2.062 5.065 -22.782 1.00 92.38 78 PHE A O 1
ATOM 670 N N . ASN A 1 79 ? 2.117 7.270 -23.204 1.00 91.19 79 ASN A N 1
ATOM 671 C CA . ASN A 1 79 ? 0.930 7.332 -24.053 1.00 91.19 79 ASN A CA 1
ATOM 672 C C . ASN A 1 79 ? 1.066 6.643 -25.426 1.00 91.19 79 ASN A C 1
ATOM 674 O O . ASN A 1 79 ? 0.136 6.705 -26.229 1.00 91.19 79 ASN A O 1
ATOM 678 N N . LYS A 1 80 ? 2.225 6.056 -25.730 1.00 90.38 80 LYS A N 1
ATOM 679 C CA . LYS A 1 80 ? 2.475 5.287 -26.955 1.00 90.38 80 LYS A CA 1
ATOM 680 C C . LYS A 1 80 ? 2.519 3.781 -26.695 1.00 90.38 80 LYS A C 1
ATOM 682 O O . LYS A 1 80 ? 2.471 3.016 -27.653 1.00 90.38 80 LYS A O 1
ATOM 687 N N . CYS A 1 81 ? 2.626 3.361 -25.436 1.00 90.31 81 CYS A N 1
ATOM 688 C CA . CYS A 1 81 ? 2.511 1.959 -25.060 1.00 90.31 81 CYS A CA 1
ATOM 689 C C . CYS A 1 81 ? 1.025 1.585 -24.986 1.00 90.31 81 CYS A C 1
ATOM 691 O O . CYS A 1 81 ? 0.218 2.342 -24.447 1.00 90.31 81 CYS A O 1
ATOM 693 N N . SER A 1 82 ? 0.651 0.443 -25.553 1.00 90.62 82 SER A N 1
ATOM 694 C CA . SER A 1 82 ? -0.719 -0.087 -25.509 1.00 90.62 82 SER A CA 1
ATOM 695 C C . SER A 1 82 ? -0.837 -1.374 -24.696 1.00 90.62 82 SER A C 1
ATOM 697 O O . SER A 1 82 ? -1.936 -1.894 -24.539 1.00 90.62 82 SER A O 1
ATOM 699 N N . ASP A 1 83 ? 0.279 -1.900 -24.194 1.00 90.19 83 ASP A N 1
ATOM 700 C CA . ASP A 1 83 ? 0.306 -3.123 -23.399 1.00 90.19 83 ASP A CA 1
ATOM 701 C C . ASP A 1 83 ? -0.028 -2.807 -21.933 1.00 90.19 83 ASP A C 1
ATOM 703 O O . ASP A 1 83 ? 0.789 -2.265 -21.183 1.00 90.19 83 ASP A O 1
ATOM 707 N N . LEU A 1 84 ? -1.261 -3.124 -21.534 1.00 89.69 84 LEU A N 1
ATOM 708 C CA . LEU A 1 84 ? -1.778 -2.830 -20.197 1.00 89.69 84 LEU A CA 1
ATOM 709 C C . LEU A 1 84 ? -0.997 -3.518 -19.077 1.00 89.69 84 LEU A C 1
ATOM 711 O O . LEU A 1 84 ? -0.895 -2.951 -17.990 1.00 89.69 84 LEU A O 1
ATOM 715 N N . GLU A 1 85 ? -0.443 -4.704 -19.323 1.00 88.38 85 GLU A N 1
ATOM 716 C CA . GLU A 1 85 ? 0.304 -5.427 -18.296 1.00 88.38 85 GLU A CA 1
ATOM 717 C C . GLU A 1 85 ? 1.634 -4.731 -18.018 1.00 88.38 85 GLU A C 1
ATOM 719 O O . GLU A 1 85 ? 1.973 -4.474 -16.864 1.00 88.38 85 GLU A O 1
ATOM 724 N N . ILE A 1 86 ? 2.349 -4.321 -19.067 1.00 88.94 86 ILE A N 1
ATOM 725 C CA . ILE A 1 86 ? 3.610 -3.599 -18.878 1.00 88.94 86 ILE A CA 1
ATOM 726 C C . ILE A 1 86 ? 3.367 -2.247 -18.210 1.00 88.94 86 ILE A C 1
ATOM 728 O O . ILE A 1 86 ? 4.096 -1.863 -17.297 1.00 88.94 86 ILE A O 1
ATOM 732 N N . LEU A 1 87 ? 2.332 -1.516 -18.637 1.00 91.19 87 LEU A N 1
ATOM 733 C CA . LEU A 1 87 ? 1.991 -0.235 -18.020 1.00 91.19 87 LEU A CA 1
ATOM 734 C C . LEU A 1 87 ? 1.657 -0.385 -16.532 1.00 91.19 87 LEU A C 1
ATOM 736 O O . LEU A 1 87 ? 2.051 0.474 -15.742 1.00 91.19 87 LEU A O 1
ATOM 740 N N . TYR A 1 88 ? 0.970 -1.467 -16.152 1.00 90.00 88 TYR A N 1
ATOM 741 C CA . TYR A 1 88 ? 0.698 -1.791 -14.754 1.00 90.00 88 TYR A CA 1
ATOM 742 C C . TYR A 1 88 ? 2.002 -1.965 -13.968 1.00 90.00 88 TYR A C 1
ATOM 744 O O . TYR A 1 88 ? 2.213 -1.268 -12.974 1.00 90.00 88 TYR A O 1
ATOM 752 N N . TRP A 1 89 ? 2.909 -2.825 -14.439 1.00 87.94 89 TRP A N 1
ATOM 753 C CA . TRP A 1 89 ? 4.165 -3.087 -13.735 1.00 87.94 89 TRP A CA 1
ATOM 754 C C . TRP A 1 89 ? 5.039 -1.846 -13.627 1.00 87.94 89 TRP A C 1
ATOM 756 O O . TRP A 1 89 ? 5.518 -1.542 -12.538 1.00 87.94 89 TRP A O 1
ATOM 766 N N . LEU A 1 90 ? 5.178 -1.070 -14.703 1.00 88.31 90 LEU A N 1
ATOM 767 C CA . LEU A 1 90 ? 5.974 0.156 -14.679 1.00 88.31 90 LEU A CA 1
ATOM 768 C C . LEU A 1 90 ? 5.422 1.186 -13.691 1.00 88.31 90 LEU A C 1
ATOM 770 O O . LEU A 1 90 ? 6.196 1.751 -12.922 1.00 88.31 90 LEU A O 1
ATOM 774 N N . LEU A 1 91 ? 4.100 1.395 -13.655 1.00 89.69 91 LEU A N 1
ATOM 775 C CA . LEU A 1 91 ? 3.481 2.276 -12.660 1.00 89.69 91 LEU A CA 1
ATOM 776 C C . LEU A 1 91 ? 3.729 1.779 -11.233 1.00 89.69 91 LEU A C 1
ATOM 778 O O . LEU A 1 91 ? 3.968 2.587 -10.338 1.00 89.69 91 LEU A O 1
ATOM 782 N N . LEU A 1 92 ? 3.688 0.467 -11.009 1.00 86.62 92 LEU A N 1
ATOM 783 C CA . LEU A 1 92 ? 3.878 -0.110 -9.684 1.00 86.62 92 LEU A CA 1
ATOM 784 C C . LEU A 1 92 ? 5.332 0.006 -9.200 1.00 86.62 92 LEU A C 1
ATOM 786 O O . LEU A 1 92 ? 5.563 0.417 -8.064 1.00 86.62 92 LEU A O 1
ATOM 790 N N . ILE A 1 93 ? 6.305 -0.319 -10.056 1.00 85.56 93 ILE A N 1
ATOM 791 C CA . ILE A 1 93 ? 7.722 -0.433 -9.672 1.00 85.56 93 ILE A CA 1
ATOM 792 C C . ILE A 1 93 ? 8.513 0.870 -9.836 1.00 85.56 93 ILE A C 1
ATOM 794 O O . ILE A 1 93 ? 9.564 1.019 -9.215 1.00 85.56 93 ILE A O 1
ATOM 798 N N . LYS A 1 94 ? 8.031 1.832 -10.641 1.00 86.81 94 LYS A N 1
ATOM 799 C CA . LYS A 1 94 ? 8.705 3.122 -10.873 1.00 86.81 94 LYS A CA 1
ATOM 800 C C . LYS A 1 94 ? 7.935 4.291 -10.253 1.00 86.81 94 LYS A C 1
ATOM 802 O O . LYS A 1 94 ? 7.109 4.896 -10.946 1.00 86.81 94 LYS A O 1
ATOM 807 N N . PRO A 1 95 ? 8.267 4.718 -9.017 1.00 84.25 95 PRO A N 1
ATOM 808 C CA . PRO A 1 95 ? 7.618 5.846 -8.341 1.00 84.25 95 PRO A CA 1
ATOM 809 C C . PRO A 1 95 ? 7.548 7.130 -9.177 1.00 84.25 95 PRO A C 1
ATOM 811 O O . PRO A 1 95 ? 6.540 7.826 -9.178 1.00 84.25 95 PRO A O 1
ATOM 814 N N . ASN A 1 96 ? 8.581 7.426 -9.967 1.00 87.94 96 ASN A N 1
ATOM 815 C CA . ASN A 1 96 ? 8.625 8.637 -10.795 1.00 87.94 96 ASN A CA 1
ATOM 816 C C . ASN A 1 96 ? 7.673 8.596 -12.006 1.00 87.94 96 ASN A C 1
ATOM 818 O O . ASN A 1 96 ? 7.468 9.617 -12.663 1.00 87.94 96 ASN A O 1
ATOM 822 N N . THR A 1 97 ? 7.085 7.437 -12.312 1.00 88.56 97 THR A N 1
ATOM 823 C CA . THR A 1 97 ? 6.049 7.293 -13.347 1.00 88.56 97 THR A CA 1
ATOM 824 C C . THR A 1 97 ? 4.631 7.401 -12.784 1.00 88.56 97 THR A C 1
ATOM 826 O O . THR A 1 97 ? 3.669 7.502 -13.547 1.00 88.56 97 THR A O 1
ATOM 829 N N . GLN A 1 98 ? 4.496 7.455 -11.454 1.00 88.25 98 GLN A N 1
ATOM 830 C CA . GLN A 1 98 ? 3.243 7.505 -10.695 1.00 88.25 98 GLN A CA 1
ATOM 831 C C . GLN A 1 98 ? 2.599 8.900 -10.710 1.00 88.25 98 GLN A C 1
ATOM 833 O O . GLN A 1 98 ? 2.283 9.491 -9.677 1.00 88.25 98 GLN A O 1
ATOM 838 N N . VAL A 1 99 ? 2.423 9.456 -11.907 1.00 88.06 99 VAL A N 1
ATOM 839 C CA . VAL A 1 99 ? 1.860 10.788 -12.137 1.00 88.06 99 VAL A CA 1
ATOM 840 C C . VAL A 1 99 ? 0.450 10.696 -12.707 1.00 88.06 99 VAL A C 1
ATOM 842 O O . VAL A 1 99 ? 0.103 9.737 -13.398 1.00 88.06 99 VAL A O 1
ATOM 845 N N . ASN A 1 100 ? -0.363 11.730 -12.454 1.00 89.25 100 ASN A N 1
ATOM 846 C CA . ASN A 1 100 ? -1.772 11.737 -12.848 1.00 89.25 100 ASN A CA 1
ATOM 847 C C . ASN A 1 100 ? -1.945 11.422 -14.341 1.00 89.25 100 ASN A C 1
ATOM 849 O O . ASN A 1 100 ? -2.711 10.525 -14.659 1.00 89.25 100 ASN A O 1
ATOM 853 N N . VAL A 1 101 ? -1.198 12.083 -15.238 1.00 91.62 101 VAL A N 1
ATOM 854 C CA . VAL A 1 101 ? -1.316 11.910 -16.702 1.00 91.62 101 VAL A CA 1
ATOM 855 C C . VAL A 1 101 ? -1.136 10.458 -17.161 1.00 91.62 101 VAL A C 1
ATOM 857 O O . VAL A 1 101 ? -1.939 9.969 -17.956 1.00 91.62 101 VAL A O 1
ATOM 860 N N . ASN A 1 102 ? -0.145 9.749 -16.618 1.00 92.81 102 ASN A N 1
ATOM 861 C CA . ASN A 1 102 ? 0.105 8.348 -16.952 1.00 92.81 102 ASN A CA 1
ATOM 862 C C . ASN A 1 102 ? -1.029 7.467 -16.446 1.00 92.81 102 ASN A C 1
ATOM 864 O O . ASN A 1 102 ? -1.538 6.622 -17.178 1.00 92.81 102 ASN A O 1
ATOM 868 N N . PHE A 1 103 ? -1.476 7.715 -15.215 1.00 91.81 103 PHE A N 1
ATOM 869 C CA . PHE A 1 103 ? -2.592 6.980 -14.650 1.00 91.81 103 PHE A CA 1
ATOM 870 C C . PHE A 1 103 ? -3.889 7.202 -15.442 1.00 91.81 103 PHE A C 1
ATOM 872 O O . PHE A 1 103 ? -4.584 6.236 -15.738 1.00 91.81 103 PHE A O 1
ATOM 879 N N . GLN A 1 104 ? -4.191 8.432 -15.887 1.00 92.00 104 GLN A N 1
ATOM 880 C CA . GLN A 1 104 ? -5.378 8.683 -16.725 1.00 92.00 104 GLN A CA 1
ATOM 881 C C . GLN A 1 104 ? -5.297 7.923 -18.053 1.00 92.00 104 GLN A C 1
ATOM 883 O O . GLN A 1 104 ? -6.300 7.391 -18.525 1.00 92.00 104 GLN A O 1
ATOM 888 N N . TYR A 1 105 ? -4.110 7.878 -18.665 1.00 93.81 105 TYR A N 1
ATOM 889 C CA . TYR A 1 105 ? -3.898 7.129 -19.898 1.00 93.81 105 TYR A CA 1
ATOM 890 C C . TYR A 1 105 ? -4.088 5.624 -19.681 1.00 93.81 105 TYR A C 1
ATOM 892 O O . TYR A 1 105 ? -4.803 4.991 -20.456 1.00 93.81 105 TYR A O 1
ATOM 900 N N . TYR A 1 106 ? -3.519 5.077 -18.602 1.00 92.75 106 TYR A N 1
ATOM 901 C CA . TYR A 1 106 ? -3.712 3.682 -18.212 1.00 92.75 106 TYR A CA 1
ATOM 902 C C . TYR A 1 106 ? -5.197 3.353 -18.032 1.00 92.75 106 TYR A C 1
ATOM 904 O O . TYR A 1 106 ? -5.686 2.414 -18.648 1.00 92.75 106 TYR A O 1
ATOM 912 N N . ILE A 1 107 ? -5.932 4.169 -17.268 1.00 90.12 107 ILE A N 1
ATOM 913 C CA . ILE A 1 107 ? -7.376 4.000 -17.065 1.00 90.12 107 ILE A CA 1
ATOM 914 C C . ILE A 1 107 ? -8.126 4.005 -18.396 1.00 90.12 107 ILE A C 1
ATOM 916 O O . ILE A 1 107 ? -8.932 3.116 -18.644 1.00 90.12 107 ILE A O 1
ATOM 920 N N . LYS A 1 108 ? -7.826 4.962 -19.279 1.00 91.44 108 LYS A N 1
ATOM 921 C CA . LYS A 1 108 ? -8.477 5.070 -20.587 1.00 91.44 108 LYS A CA 1
ATOM 922 C C . LYS A 1 108 ? -8.245 3.836 -21.461 1.00 91.44 108 LYS A C 1
ATOM 924 O O . LYS A 1 108 ? -9.158 3.417 -22.168 1.00 91.44 108 LYS A O 1
ATOM 929 N N . LEU A 1 109 ? -7.028 3.293 -21.466 1.00 90.62 109 LEU A N 1
ATOM 930 C CA . LEU A 1 109 ? -6.742 2.041 -22.166 1.00 90.62 109 LEU A CA 1
ATOM 931 C C . LEU A 1 109 ? -7.483 0.873 -21.520 1.00 90.62 109 LEU A C 1
ATOM 933 O O . LEU A 1 109 ? -8.098 0.074 -22.216 1.00 90.62 109 LEU A O 1
ATOM 937 N N . TYR A 1 110 ? -7.465 0.809 -20.192 1.00 88.31 110 TYR A N 1
ATOM 938 C CA . TYR A 1 110 ? -8.083 -0.271 -19.440 1.00 88.31 110 TYR A CA 1
ATOM 939 C C . TYR A 1 110 ? -9.591 -0.347 -19.701 1.00 88.31 110 TYR A C 1
ATOM 941 O O . TYR A 1 110 ? -10.102 -1.408 -20.038 1.00 88.31 110 TYR A O 1
ATOM 949 N N . GLU A 1 111 ? -10.285 0.792 -19.651 1.00 86.38 111 GLU A N 1
ATOM 950 C CA . GLU A 1 111 ? -11.717 0.910 -19.963 1.00 86.38 111 GLU A CA 1
ATOM 951 C C . GLU A 1 111 ? -12.063 0.575 -21.420 1.00 86.38 111 GLU A C 1
ATOM 953 O O . GLU A 1 111 ? -13.207 0.243 -21.724 1.00 86.38 111 GLU A O 1
ATOM 958 N N . LYS A 1 112 ? -11.099 0.689 -22.339 1.00 86.06 112 LYS A N 1
ATOM 959 C CA . LYS A 1 112 ? -11.297 0.336 -23.747 1.00 86.06 112 LYS A CA 1
ATOM 960 C C . LYS A 1 112 ? -11.221 -1.176 -23.963 1.00 86.06 112 LYS A C 1
ATOM 962 O O . LYS A 1 112 ? -11.995 -1.708 -24.756 1.00 86.06 112 LYS A O 1
ATOM 967 N N . ASP A 1 113 ? -10.270 -1.832 -23.304 1.00 78.38 113 ASP A N 1
ATOM 968 C CA . ASP A 1 113 ? -9.922 -3.228 -23.579 1.00 78.38 113 ASP A CA 1
ATOM 969 C C . ASP A 1 113 ? -10.630 -4.219 -22.636 1.00 78.38 113 ASP A C 1
ATOM 971 O O . ASP A 1 113 ? -10.799 -5.385 -22.994 1.00 78.38 113 ASP A O 1
ATOM 975 N N . TYR A 1 114 ? -11.096 -3.767 -21.467 1.00 72.00 114 TYR A N 1
ATOM 976 C CA . TYR A 1 114 ? -11.813 -4.589 -20.493 1.00 72.00 114 TYR A CA 1
ATOM 977 C C . TYR A 1 114 ? -13.257 -4.113 -20.304 1.00 72.00 114 TYR A C 1
ATOM 979 O O . TYR A 1 114 ? -13.532 -2.934 -20.086 1.00 72.00 114 TYR A O 1
ATOM 987 N N . ILE A 1 115 ? -14.193 -5.066 -20.358 1.00 60.44 115 ILE A N 1
ATOM 988 C CA . ILE A 1 115 ? -15.591 -4.854 -19.964 1.00 60.44 115 ILE A CA 1
ATOM 989 C C . ILE A 1 115 ? -15.607 -4.553 -18.460 1.00 60.44 115 ILE A C 1
ATOM 991 O O . ILE A 1 115 ? -14.860 -5.177 -17.710 1.00 60.44 115 ILE A O 1
ATOM 995 N N . GLU A 1 116 ? -16.465 -3.614 -18.048 1.00 57.31 116 GLU A N 1
ATOM 996 C CA . GLU A 1 116 ? -16.611 -2.946 -16.736 1.00 57.31 116 GLU A CA 1
ATOM 997 C C . GLU A 1 116 ? -16.576 -3.818 -15.453 1.00 57.31 116 GLU A C 1
ATOM 999 O O . GLU A 1 116 ? -16.749 -3.302 -14.350 1.00 57.31 116 GLU A O 1
ATOM 1004 N N . THR A 1 117 ? -16.390 -5.132 -15.558 1.00 57.09 117 THR A N 1
ATOM 1005 C CA . THR A 1 117 ? -16.544 -6.110 -14.481 1.00 57.09 117 THR A CA 1
ATOM 1006 C C . THR A 1 117 ? -15.279 -6.393 -13.671 1.00 57.09 117 THR A C 1
ATOM 1008 O O . THR A 1 117 ? -15.410 -6.839 -12.535 1.00 57.09 117 THR A O 1
ATOM 1011 N N . ASP A 1 118 ? -14.078 -6.125 -14.191 1.00 68.81 118 ASP A N 1
ATOM 1012 C CA . ASP A 1 118 ? -12.818 -6.333 -13.459 1.00 68.81 118 ASP A CA 1
ATOM 1013 C C . ASP A 1 118 ? -12.032 -5.022 -13.394 1.00 68.81 118 ASP A C 1
ATOM 1015 O O . ASP A 1 118 ? -11.253 -4.728 -14.278 1.00 68.81 118 ASP A O 1
ATOM 1019 N N . PHE A 1 119 ? -12.272 -4.186 -12.382 1.00 73.50 119 PHE A N 1
ATOM 1020 C CA . PHE A 1 119 ? -11.499 -2.955 -12.143 1.00 73.50 119 PHE A CA 1
ATOM 1021 C C . PHE A 1 119 ? -10.395 -3.146 -11.090 1.00 73.50 119 PHE A C 1
ATOM 1023 O O . PHE A 1 119 ? -9.878 -2.161 -10.553 1.00 73.50 119 PHE A O 1
ATOM 1030 N N . GLN A 1 120 ? -10.034 -4.395 -10.777 1.00 76.12 120 GLN A N 1
ATOM 1031 C CA . GLN A 1 120 ? -9.116 -4.715 -9.687 1.00 76.12 120 GLN A CA 1
ATOM 1032 C C . GLN A 1 120 ? -7.734 -4.093 -9.914 1.00 76.12 120 GLN A C 1
ATOM 1034 O O . GLN A 1 120 ? -7.252 -3.343 -9.070 1.00 76.12 120 GLN A O 1
ATOM 1039 N N . LYS A 1 121 ? -7.134 -4.300 -11.093 1.00 80.69 121 LYS A N 1
ATOM 1040 C CA . LYS A 1 121 ? -5.799 -3.767 -11.422 1.00 80.69 121 LYS A CA 1
ATOM 1041 C C . LYS A 1 121 ? -5.717 -2.232 -11.355 1.00 80.69 121 LYS A C 1
ATOM 1043 O O . LYS A 1 121 ? -4.811 -1.724 -10.693 1.00 80.69 121 LYS A O 1
ATOM 1048 N N . PRO A 1 122 ? -6.644 -1.467 -11.969 1.00 85.88 122 PRO A N 1
ATOM 1049 C CA . PRO A 1 122 ? -6.731 -0.022 -11.773 1.00 85.88 122 PRO A CA 1
ATOM 1050 C C . PRO A 1 122 ? -6.794 0.420 -10.317 1.00 85.88 122 PRO A C 1
ATOM 1052 O O . PRO A 1 122 ? -6.173 1.417 -9.946 1.00 85.88 122 PRO A O 1
ATOM 1055 N N . PHE A 1 123 ? -7.564 -0.298 -9.507 1.00 83.06 123 PHE A N 1
ATOM 1056 C CA . PHE A 1 123 ? -7.769 0.049 -8.115 1.00 83.06 123 PHE A CA 1
ATOM 1057 C C . PHE A 1 123 ? -6.540 -0.280 -7.255 1.00 83.06 123 PHE A C 1
ATOM 1059 O O . PHE A 1 123 ? -6.124 0.557 -6.456 1.00 83.06 123 PHE A O 1
ATOM 1066 N N . ASP A 1 124 ? -5.911 -1.436 -7.481 1.00 79.88 124 ASP A N 1
ATOM 1067 C CA . ASP A 1 124 ? -4.648 -1.834 -6.852 1.00 79.88 124 ASP A CA 1
ATOM 1068 C C . ASP A 1 124 ? -3.547 -0.823 -7.147 1.00 79.88 124 ASP A C 1
ATOM 1070 O O . ASP A 1 124 ? -2.892 -0.327 -6.228 1.00 79.88 124 ASP A O 1
ATOM 1074 N N . LEU A 1 125 ? -3.397 -0.450 -8.425 1.00 84.62 125 LEU A N 1
ATOM 1075 C CA . LEU A 1 125 ? -2.482 0.614 -8.809 1.00 84.62 125 LEU A CA 1
ATOM 1076 C C . LEU A 1 125 ? -2.817 1.874 -8.044 1.00 84.62 125 LEU A C 1
ATOM 1078 O O . LEU A 1 125 ? -1.963 2.380 -7.332 1.00 84.62 125 LEU A O 1
ATOM 1082 N N . TRP A 1 126 ? -4.055 2.358 -8.130 1.00 86.50 126 TRP A N 1
ATOM 1083 C CA . TRP A 1 126 ? -4.431 3.573 -7.430 1.00 86.50 126 TRP A CA 1
ATOM 1084 C C . TRP A 1 126 ? -4.056 3.524 -5.951 1.00 86.50 126 TRP A C 1
ATOM 1086 O O . TRP A 1 126 ? -3.413 4.468 -5.514 1.00 86.50 126 TRP A O 1
ATOM 1096 N N . ILE A 1 127 ? -4.322 2.435 -5.215 1.00 80.12 127 ILE A N 1
ATOM 1097 C CA . ILE A 1 127 ? -3.917 2.255 -3.806 1.00 80.12 127 ILE A CA 1
ATOM 1098 C C . ILE A 1 127 ? -2.400 2.348 -3.592 1.00 80.12 127 ILE A C 1
ATOM 1100 O O . ILE A 1 127 ? -1.965 2.864 -2.561 1.00 80.12 127 ILE A O 1
ATOM 1104 N N . CYS A 1 128 ? -1.588 1.891 -4.536 1.00 80.00 128 CYS A N 1
ATOM 1105 C CA . CYS A 1 128 ? -0.132 2.004 -4.462 1.00 80.00 128 CYS A CA 1
ATOM 1106 C C . CYS A 1 128 ? 0.386 3.407 -4.832 1.00 80.00 128 CYS A C 1
ATOM 1108 O O . CYS A 1 128 ? 1.477 3.790 -4.415 1.00 80.00 128 CYS A O 1
ATOM 1110 N N . LEU A 1 129 ? -0.398 4.207 -5.561 1.00 83.12 129 LEU A N 1
ATOM 1111 C CA . LEU A 1 129 ? -0.031 5.544 -6.039 1.00 83.12 129 LEU A CA 1
ATOM 1112 C C . LEU A 1 129 ? -0.383 6.623 -4.997 1.00 83.12 129 LEU A C 1
ATOM 1114 O O . LEU A 1 129 ? -1.288 7.434 -5.200 1.00 83.12 129 LEU A O 1
ATOM 1118 N N . PHE A 1 130 ? 0.346 6.659 -3.877 1.00 74.50 130 PHE A N 1
ATOM 1119 C CA . PHE A 1 130 ? 0.069 7.542 -2.725 1.00 74.50 130 PHE A CA 1
ATOM 1120 C C . PHE A 1 130 ? -0.151 9.020 -3.082 1.00 74.50 130 PHE A C 1
ATOM 1122 O O . PHE A 1 130 ? -1.039 9.679 -2.538 1.00 74.50 130 PHE A O 1
ATOM 1129 N N . ASN A 1 131 ? 0.628 9.540 -4.034 1.00 71.69 131 ASN A N 1
ATOM 1130 C CA . ASN A 1 131 ? 0.527 10.931 -4.479 1.00 71.69 131 ASN A CA 1
ATOM 1131 C C . ASN A 1 131 ? -0.810 11.242 -5.176 1.00 71.69 131 ASN A C 1
ATOM 1133 O O . ASN A 1 131 ? -1.216 12.403 -5.247 1.00 71.69 131 ASN A O 1
ATOM 1137 N N . LEU A 1 132 ? -1.509 10.219 -5.676 1.00 71.50 132 LEU A N 1
ATOM 1138 C CA . LEU A 1 132 ? -2.800 10.371 -6.337 1.00 71.50 132 LEU A CA 1
ATOM 1139 C C . LEU A 1 132 ? -3.974 10.352 -5.353 1.00 71.50 132 LEU A C 1
ATOM 1141 O O . LEU A 1 132 ? -4.936 11.071 -5.603 1.00 71.50 132 LEU A O 1
ATOM 1145 N N . HIS A 1 133 ? -3.909 9.624 -4.227 1.00 73.19 133 HIS A N 1
ATOM 1146 C CA . HIS A 1 133 ? -5.037 9.490 -3.270 1.00 73.19 133 HIS A CA 1
ATOM 1147 C C . HIS A 1 133 ? -5.576 10.826 -2.769 1.00 73.19 133 HIS A C 1
ATOM 1149 O O . HIS A 1 133 ? -6.778 11.004 -2.561 1.00 73.19 133 HIS A O 1
ATOM 1155 N N . SER A 1 134 ? -4.661 11.762 -2.545 1.00 66.69 134 SER A N 1
ATOM 1156 C CA . SER A 1 134 ? -4.947 13.065 -1.962 1.00 66.69 134 SER A CA 1
ATOM 1157 C C . SER A 1 134 ? -5.605 14.033 -2.948 1.00 66.69 134 SER A C 1
ATOM 1159 O O . SER A 1 134 ? -6.300 14.950 -2.510 1.00 66.69 134 SER A O 1
ATOM 1161 N N . HIS A 1 135 ? -5.431 13.820 -4.256 1.00 69.50 135 HIS A N 1
ATOM 1162 C CA . HIS A 1 135 ? -5.749 14.822 -5.277 1.00 69.50 135 HIS A CA 1
ATOM 1163 C C . HIS A 1 135 ? -6.660 14.317 -6.404 1.00 69.50 135 HIS A C 1
ATOM 1165 O O . HIS A 1 135 ? -7.397 15.116 -6.981 1.00 69.50 135 HIS A O 1
ATOM 1171 N N . TYR A 1 136 ? -6.643 13.021 -6.730 1.00 75.62 136 TYR A N 1
ATOM 1172 C CA . TYR A 1 136 ? -7.267 12.494 -7.942 1.00 75.62 136 TYR A CA 1
ATOM 1173 C C . TYR A 1 136 ? -7.918 11.118 -7.733 1.00 75.62 136 TYR A C 1
ATOM 1175 O O . TYR A 1 136 ? -7.506 10.321 -6.894 1.00 75.62 136 TYR A O 1
ATOM 1183 N N . TRP A 1 137 ? -8.926 10.819 -8.558 1.00 84.25 137 TRP A N 1
ATOM 1184 C CA . TRP A 1 137 ? -9.522 9.485 -8.756 1.00 84.25 137 TRP A CA 1
ATOM 1185 C C . TRP A 1 137 ? -10.254 8.846 -7.564 1.00 84.25 137 TRP A C 1
ATOM 1187 O O . TRP A 1 137 ? -11.016 7.903 -7.756 1.00 84.25 137 TRP A O 1
ATOM 1197 N N . SER A 1 138 ? -10.151 9.403 -6.360 1.00 85.62 138 SER A N 1
ATOM 1198 C CA . SER A 1 138 ? -10.851 8.892 -5.177 1.00 85.62 138 SER A CA 1
ATOM 1199 C C . SER A 1 138 ? -12.377 8.873 -5.346 1.00 85.62 138 SER A C 1
ATOM 1201 O O . SER A 1 138 ? -13.026 7.936 -4.893 1.00 85.62 138 SER A O 1
ATOM 1203 N N . GLU A 1 139 ? -12.975 9.860 -6.028 1.00 86.44 139 GLU A N 1
ATOM 1204 C CA . GLU A 1 139 ? -14.410 9.816 -6.379 1.00 86.44 139 GLU A CA 1
ATOM 1205 C C . GLU A 1 139 ? -14.710 8.848 -7.525 1.00 86.44 139 GLU A C 1
ATOM 1207 O O . GLU A 1 139 ? -15.732 8.164 -7.504 1.00 86.44 139 GLU A O 1
ATOM 1212 N N . TYR A 1 140 ? -13.809 8.763 -8.505 1.00 84.88 140 TYR A N 1
ATOM 1213 C CA . TYR A 1 140 ? -13.942 7.859 -9.645 1.00 84.88 140 TYR A CA 1
ATOM 1214 C C . TYR A 1 140 ? -14.044 6.401 -9.185 1.00 84.88 140 TYR A C 1
ATOM 1216 O O . TYR A 1 140 ? -14.891 5.651 -9.678 1.00 84.88 140 TYR A O 1
ATOM 1224 N N . PHE A 1 141 ? -13.227 6.018 -8.202 1.00 85.19 141 PHE A N 1
ATOM 1225 C CA . PHE A 1 141 ? -13.243 4.675 -7.642 1.00 85.19 141 PHE A CA 1
ATOM 1226 C C . PHE A 1 141 ? -14.343 4.463 -6.584 1.00 85.19 141 PHE A C 1
ATOM 1228 O O . PHE A 1 141 ? -14.776 3.341 -6.306 1.00 85.19 141 PHE A O 1
ATOM 1235 N N . LEU A 1 142 ? -14.878 5.525 -5.997 1.00 83.44 142 LEU A N 1
ATOM 1236 C CA . LEU A 1 142 ? -15.985 5.377 -5.062 1.00 83.44 142 LEU A CA 1
ATOM 1237 C C . LEU A 1 142 ? -17.241 4.814 -5.759 1.00 83.44 142 LEU A C 1
ATOM 1239 O O . LEU A 1 142 ? -17.912 3.944 -5.201 1.00 83.44 142 LEU A O 1
ATOM 1243 N N . ALA A 1 143 ? -17.520 5.273 -6.983 1.00 78.00 143 ALA A N 1
ATOM 1244 C CA . ALA A 1 143 ? -18.727 4.935 -7.741 1.00 78.00 143 ALA A CA 1
ATOM 1245 C C . ALA A 1 143 ? -18.701 3.554 -8.424 1.00 78.00 143 ALA A C 1
ATOM 1247 O O . ALA A 1 143 ? -19.728 3.113 -8.937 1.00 78.00 143 ALA A O 1
ATOM 1248 N N . ARG A 1 144 ? -17.551 2.870 -8.446 1.00 77.12 144 ARG A N 1
ATOM 1249 C CA . ARG A 1 144 ? -17.384 1.580 -9.131 1.00 77.12 144 ARG A CA 1
ATOM 1250 C C . ARG A 1 144 ? -17.524 0.394 -8.177 1.00 77.12 144 ARG A C 1
ATOM 1252 O O . ARG A 1 144 ? -17.253 0.496 -6.972 1.00 77.12 144 ARG A O 1
ATOM 1259 N N . LYS A 1 145 ? -17.964 -0.727 -8.751 1.00 68.56 145 LYS A N 1
ATOM 1260 C CA . LYS A 1 145 ? -17.918 -2.058 -8.138 1.00 68.56 145 LYS A CA 1
ATOM 1261 C C . LYS A 1 145 ? -16.607 -2.734 -8.538 1.00 68.56 145 LYS A C 1
ATOM 1263 O O . LYS A 1 145 ? -16.144 -2.537 -9.657 1.00 68.56 145 LYS A O 1
ATOM 1268 N N . TYR A 1 146 ? -16.036 -3.515 -7.630 1.00 67.44 146 TYR A N 1
ATOM 1269 C CA . TYR A 1 146 ? -14.808 -4.274 -7.866 1.00 67.44 146 TYR A CA 1
ATOM 1270 C C . TYR A 1 146 ? -15.101 -5.721 -7.531 1.00 67.44 146 TYR A C 1
ATOM 1272 O O . TYR A 1 146 ? -15.446 -6.022 -6.389 1.00 67.44 146 TYR A O 1
ATOM 1280 N N . VAL A 1 147 ? -15.003 -6.592 -8.529 1.00 51.97 147 VAL A N 1
ATOM 1281 C CA . VAL A 1 147 ? -15.151 -8.029 -8.333 1.00 51.97 147 VAL A CA 1
ATOM 1282 C C . VAL A 1 147 ? -13.762 -8.581 -8.057 1.00 51.97 147 VAL A C 1
ATOM 1284 O O . VAL A 1 147 ? -12.935 -8.647 -8.962 1.00 51.97 147 VAL A O 1
ATOM 1287 N N . VAL A 1 148 ? -13.489 -8.975 -6.815 1.00 50.34 148 VAL A N 1
ATOM 1288 C CA . VAL A 1 148 ? -12.341 -9.847 -6.558 1.00 50.34 148 VAL A CA 1
ATOM 1289 C C . VAL A 1 148 ? -12.731 -11.230 -7.051 1.00 50.34 148 VAL A C 1
ATOM 1291 O O . VAL A 1 148 ? -13.841 -11.693 -6.779 1.00 50.34 148 VAL A O 1
ATOM 1294 N N . SER A 1 149 ? -11.837 -11.885 -7.794 1.00 45.78 149 SER A N 1
ATOM 1295 C CA . SER A 1 149 ? -12.023 -13.271 -8.213 1.00 45.78 149 SER A CA 1
ATOM 1296 C C . SER A 1 149 ? -12.478 -14.106 -7.008 1.00 45.78 149 SER A C 1
ATOM 1298 O O . SER A 1 149 ? -11.726 -14.224 -6.044 1.00 45.78 149 SER A O 1
ATOM 1300 N N . THR A 1 150 ? -13.704 -14.638 -7.109 1.00 41.94 150 THR A N 1
ATOM 1301 C CA . THR A 1 150 ? -14.524 -15.355 -6.107 1.00 41.94 150 THR A CA 1
ATOM 1302 C C . THR A 1 150 ? -15.308 -14.483 -5.102 1.00 41.94 150 THR A C 1
ATOM 1304 O O . THR A 1 150 ? -14.891 -14.301 -3.964 1.00 41.94 150 THR A O 1
ATOM 1307 N N . ASP A 1 151 ? -16.489 -14.011 -5.532 1.00 43.97 151 ASP A N 1
ATOM 1308 C CA . ASP A 1 151 ? -17.718 -13.739 -4.749 1.00 43.97 151 ASP A CA 1
ATOM 1309 C C . ASP A 1 151 ? -17.676 -12.838 -3.496 1.00 43.97 151 ASP A C 1
ATOM 1311 O O . ASP A 1 151 ? -18.570 -12.908 -2.650 1.00 43.97 151 ASP A O 1
ATOM 1315 N N . THR A 1 152 ? -16.732 -11.905 -3.394 1.00 49.66 152 THR A N 1
ATOM 1316 C CA . THR A 1 152 ? -16.830 -10.810 -2.412 1.00 49.66 152 THR A CA 1
ATOM 1317 C C . THR A 1 152 ? -16.467 -9.468 -3.032 1.00 49.66 152 THR A C 1
ATOM 1319 O O . THR A 1 152 ? -15.458 -9.359 -3.732 1.00 49.66 152 THR A O 1
ATOM 1322 N N . ASP A 1 153 ? -17.267 -8.438 -2.730 1.00 52.56 153 ASP A N 1
ATOM 1323 C CA . ASP A 1 153 ? -16.825 -7.047 -2.840 1.00 52.56 153 ASP A CA 1
ATOM 1324 C C . ASP A 1 153 ? -15.467 -6.896 -2.122 1.00 52.56 153 ASP A C 1
ATOM 1326 O O . ASP A 1 153 ? -15.202 -7.556 -1.116 1.00 52.56 153 ASP A O 1
ATOM 1330 N N . TYR A 1 154 ? -14.604 -6.055 -2.690 1.00 60.75 154 TYR A N 1
ATOM 1331 C CA . TYR A 1 154 ? -13.232 -5.736 -2.277 1.00 60.75 154 TYR A CA 1
ATOM 1332 C C . TYR A 1 154 ? -12.903 -5.884 -0.768 1.00 60.75 154 TYR A C 1
ATOM 1334 O O . TYR A 1 154 ? -13.716 -5.474 0.065 1.00 60.75 154 TYR A O 1
ATOM 1342 N N . PRO A 1 155 ? -11.691 -6.340 -0.362 1.00 69.69 155 PRO A N 1
ATOM 1343 C CA . PRO A 1 155 ? -11.366 -6.522 1.049 1.00 69.69 155 PRO A CA 1
ATOM 1344 C C . PRO A 1 155 ? -11.467 -5.189 1.795 1.00 69.69 155 PRO A C 1
ATOM 1346 O O . PRO A 1 155 ? -10.719 -4.245 1.523 1.00 69.69 155 PRO A O 1
ATOM 1349 N N . ASN A 1 156 ? -12.369 -5.115 2.773 1.00 78.44 156 ASN A N 1
ATOM 1350 C CA . ASN A 1 156 ? -12.543 -3.941 3.630 1.00 78.44 156 ASN A CA 1
ATOM 1351 C C . ASN A 1 156 ? -11.224 -3.476 4.267 1.00 78.44 156 ASN A C 1
ATOM 1353 O O . ASN A 1 156 ? -11.042 -2.279 4.488 1.00 78.44 156 ASN A O 1
ATOM 1357 N N . SER A 1 157 ? -10.271 -4.386 4.487 1.00 78.00 157 SER A N 1
ATOM 1358 C CA . SER A 1 157 ? -8.918 -4.079 4.957 1.00 78.00 157 SER A CA 1
ATOM 1359 C C . SER A 1 157 ? -8.183 -3.045 4.100 1.00 78.00 157 SER A C 1
ATOM 1361 O O . SER A 1 157 ? -7.533 -2.154 4.637 1.00 78.00 157 SER A O 1
ATOM 1363 N N . LEU A 1 158 ? -8.297 -3.123 2.776 1.00 78.62 158 LEU A N 1
ATOM 1364 C CA . LEU A 1 158 ? -7.597 -2.216 1.867 1.00 78.62 158 LEU A CA 1
ATOM 1365 C C . LEU A 1 158 ? -8.300 -0.850 1.784 1.00 78.62 158 LEU A C 1
ATOM 1367 O O . LEU A 1 158 ? -7.637 0.185 1.726 1.00 78.62 158 LEU A O 1
ATOM 1371 N N . ILE A 1 159 ? -9.637 -0.819 1.872 1.00 85.62 159 ILE A N 1
ATOM 1372 C CA . ILE A 1 159 ? -10.389 0.439 2.028 1.00 85.62 159 ILE A CA 1
ATOM 1373 C C . ILE A 1 159 ? -9.991 1.134 3.340 1.00 85.62 159 ILE A C 1
ATOM 1375 O O . ILE A 1 159 ? -9.778 2.347 3.363 1.00 85.62 159 ILE A O 1
ATOM 1379 N N . ALA A 1 160 ? -9.846 0.369 4.424 1.00 87.81 160 ALA A N 1
ATOM 1380 C CA . ALA A 1 160 ? -9.406 0.891 5.712 1.00 87.81 160 ALA A CA 1
ATOM 1381 C C . ALA A 1 160 ? -7.986 1.480 5.666 1.00 87.81 160 ALA A C 1
ATOM 1383 O O . ALA A 1 160 ? -7.723 2.479 6.326 1.00 87.81 160 ALA A O 1
ATOM 1384 N N . GLU A 1 161 ? -7.076 0.910 4.873 1.00 83.56 161 GLU A N 1
ATOM 1385 C CA . GLU A 1 161 ? -5.732 1.471 4.673 1.00 83.56 161 GLU A CA 1
ATOM 1386 C C . GLU A 1 161 ? -5.727 2.767 3.853 1.00 83.56 161 GLU A C 1
ATOM 1388 O O . GLU A 1 161 ? -4.864 3.627 4.049 1.00 83.56 161 GLU A O 1
ATOM 1393 N N . LEU A 1 162 ? -6.685 2.913 2.939 1.00 86.00 162 LEU A N 1
ATOM 1394 C CA . LEU A 1 162 ? -6.835 4.086 2.087 1.00 86.00 162 LEU A CA 1
ATOM 1395 C C . LEU A 1 162 ? -7.429 5.285 2.837 1.00 86.00 162 LEU A C 1
ATOM 1397 O O . LEU A 1 162 ? -6.933 6.397 2.679 1.00 86.00 162 LEU A O 1
ATOM 1401 N N . ILE A 1 163 ? -8.512 5.091 3.600 1.00 89.81 163 ILE A N 1
ATOM 1402 C CA . ILE A 1 163 ? -9.282 6.179 4.240 1.00 89.81 163 ILE A CA 1
ATOM 1403 C C . ILE A 1 163 ? -8.402 7.223 4.962 1.00 89.81 163 ILE A C 1
ATOM 1405 O O . ILE A 1 163 ? -8.623 8.419 4.736 1.00 89.81 163 ILE A O 1
ATOM 1409 N N . PRO A 1 164 ? -7.391 6.836 5.768 1.00 88.31 164 PRO A N 1
ATOM 1410 C CA . PRO A 1 164 ? -6.503 7.785 6.440 1.00 88.31 164 PRO A CA 1
ATOM 1411 C C . PRO A 1 164 ? -5.733 8.713 5.487 1.00 88.31 164 PRO A C 1
ATOM 1413 O O . PRO A 1 164 ? -5.339 9.809 5.877 1.00 88.31 164 PRO A O 1
ATOM 1416 N N . ARG A 1 165 ? -5.522 8.291 4.234 1.00 85.88 165 ARG A N 1
ATOM 1417 C CA . ARG A 1 165 ? -4.726 8.992 3.211 1.00 85.88 165 ARG A CA 1
ATOM 1418 C C . ARG A 1 165 ? -5.539 10.028 2.428 1.00 85.88 165 ARG A C 1
ATOM 1420 O O . ARG A 1 165 ? -4.979 10.822 1.672 1.00 85.88 165 ARG A O 1
ATOM 1427 N N . LEU A 1 166 ? -6.863 10.031 2.585 1.00 87.62 166 LEU A N 1
ATOM 1428 C CA . LEU A 1 166 ? -7.759 10.947 1.885 1.00 87.62 166 LEU A CA 1
ATOM 1429 C C . LEU A 1 166 ? -7.785 12.314 2.580 1.00 87.62 166 LEU A C 1
ATOM 1431 O O . LEU A 1 166 ? -8.347 12.464 3.662 1.00 87.62 166 LEU A O 1
ATOM 1435 N N . ILE A 1 167 ? -7.228 13.333 1.920 1.00 85.19 167 ILE A N 1
ATOM 1436 C CA . ILE A 1 167 ? -7.183 14.710 2.447 1.00 85.19 167 ILE A CA 1
ATOM 1437 C C . ILE A 1 167 ? -8.554 15.395 2.350 1.00 85.19 167 ILE A C 1
ATOM 1439 O O . ILE A 1 167 ? -8.952 16.161 3.227 1.00 85.19 167 ILE A O 1
ATOM 1443 N N . ASN A 1 168 ? -9.309 15.130 1.281 1.00 87.94 168 ASN A N 1
ATOM 1444 C CA . ASN A 1 168 ? -10.623 15.735 1.092 1.00 87.94 168 ASN A CA 1
ATOM 1445 C C . ASN A 1 168 ? -11.665 15.080 2.013 1.00 87.94 168 ASN A C 1
ATOM 1447 O O . ASN A 1 168 ? -12.103 13.956 1.763 1.00 87.94 168 ASN A O 1
ATOM 1451 N N . GLN A 1 169 ? -12.125 15.818 3.027 1.00 89.75 169 GLN A N 1
ATOM 1452 C CA . GLN A 1 169 ? -13.055 15.302 4.036 1.00 89.75 169 GLN A CA 1
ATOM 1453 C C . GLN A 1 169 ? -14.387 14.799 3.456 1.00 89.75 169 GLN A C 1
ATOM 1455 O O . GLN A 1 169 ? -14.926 13.800 3.927 1.00 89.75 169 GLN A O 1
ATOM 1460 N N . LYS A 1 170 ? -14.924 15.454 2.418 1.00 90.69 170 LYS A N 1
ATOM 1461 C CA . LYS A 1 170 ? -16.181 15.029 1.780 1.00 90.69 170 LYS A CA 1
ATOM 1462 C C . LYS A 1 170 ? -16.011 13.668 1.111 1.00 90.69 170 LYS A C 1
ATOM 1464 O O . LYS A 1 170 ? -16.872 12.807 1.249 1.00 90.69 170 LYS A O 1
ATOM 1469 N N . ILE A 1 171 ? -14.905 13.475 0.398 1.00 89.88 171 ILE A N 1
ATOM 1470 C CA . ILE A 1 171 ? -14.579 12.202 -0.253 1.00 89.88 171 ILE A CA 1
ATOM 1471 C C . ILE A 1 171 ? -14.298 11.128 0.802 1.00 89.88 171 ILE A C 1
ATOM 1473 O O . ILE A 1 171 ? -14.832 10.026 0.703 1.00 89.88 171 ILE A O 1
ATOM 1477 N N . LYS A 1 172 ? -13.522 11.467 1.837 1.00 91.56 172 LYS A N 1
ATOM 1478 C CA . LYS A 1 172 ? -13.217 10.583 2.966 1.00 91.56 172 LYS A CA 1
ATOM 1479 C C . LYS A 1 172 ? -14.484 10.047 3.631 1.00 91.56 172 LYS A C 1
ATOM 1481 O O . LYS A 1 172 ? -14.607 8.840 3.801 1.00 91.56 172 LYS A O 1
ATOM 1486 N N . ASN A 1 173 ? -15.458 10.911 3.922 1.00 92.62 173 ASN A N 1
ATOM 1487 C CA . ASN A 1 173 ? -16.730 10.499 4.522 1.00 92.62 173 ASN A CA 1
ATOM 1488 C C . ASN A 1 173 ? -17.481 9.484 3.652 1.00 92.62 173 ASN A C 1
ATOM 1490 O O . ASN A 1 173 ? -17.955 8.480 4.171 1.00 92.62 173 ASN A O 1
ATOM 1494 N N . LYS A 1 174 ? -17.521 9.682 2.329 1.00 92.56 174 LYS A N 1
ATOM 1495 C CA . LYS A 1 174 ? -18.158 8.716 1.423 1.00 92.56 174 LYS A CA 1
ATOM 1496 C C . LYS A 1 174 ? -17.442 7.356 1.416 1.00 92.56 174 LYS A C 1
ATOM 1498 O O . LYS A 1 174 ? -18.088 6.317 1.329 1.00 92.56 174 LYS A O 1
ATOM 1503 N N . TRP A 1 175 ? -16.111 7.343 1.513 1.00 91.12 175 TRP A N 1
ATOM 1504 C CA . TRP A 1 175 ? -15.345 6.097 1.639 1.00 91.12 175 TRP A CA 1
ATOM 1505 C C . TRP A 1 175 ? -15.582 5.399 2.980 1.00 91.12 175 TRP A C 1
ATOM 1507 O O . TRP A 1 175 ? -15.674 4.176 3.010 1.00 91.12 175 TRP A O 1
ATOM 1517 N N . ILE A 1 176 ? -15.749 6.159 4.065 1.00 92.62 176 ILE A N 1
ATOM 1518 C CA . ILE A 1 176 ? -16.151 5.630 5.375 1.00 92.62 176 ILE A CA 1
ATOM 1519 C C . ILE A 1 176 ? -17.555 5.009 5.300 1.00 92.62 176 ILE A C 1
ATOM 1521 O O . ILE A 1 176 ? -17.760 3.899 5.785 1.00 92.62 176 ILE A O 1
ATOM 1525 N N . GLU A 1 177 ? -18.514 5.678 4.654 1.00 91.88 177 GLU A N 1
ATOM 1526 C CA . GLU A 1 177 ? -19.860 5.134 4.419 1.00 91.88 177 GLU A CA 1
ATOM 1527 C C . GLU A 1 177 ? -19.801 3.818 3.632 1.00 91.88 177 GLU A C 1
ATOM 1529 O O . GLU A 1 177 ? -20.403 2.826 4.048 1.00 91.88 177 GLU A O 1
ATOM 1534 N N . LYS A 1 178 ? -19.012 3.777 2.547 1.00 89.00 178 LYS A N 1
ATOM 1535 C CA . LYS A 1 178 ? -18.788 2.559 1.753 1.00 89.00 178 LYS A CA 1
ATOM 1536 C C . LYS A 1 178 ? -18.176 1.439 2.598 1.00 89.00 178 LYS A C 1
ATOM 1538 O O . LYS A 1 178 ? -18.681 0.320 2.581 1.00 89.00 178 LYS A O 1
ATOM 1543 N N . PHE A 1 179 ? -17.147 1.749 3.384 1.00 90.25 179 PHE A N 1
ATOM 1544 C CA . PHE A 1 179 ? -16.496 0.799 4.285 1.00 90.25 179 PHE A CA 1
ATOM 1545 C C . PHE A 1 179 ? -17.489 0.153 5.260 1.00 90.25 179 PHE A C 1
ATOM 1547 O O . PHE A 1 179 ? -17.517 -1.068 5.377 1.00 90.25 179 PHE A O 1
ATOM 1554 N N . PHE A 1 180 ? -18.350 0.939 5.913 1.00 90.38 180 PHE A N 1
ATOM 1555 C CA . PHE A 1 180 ? -19.352 0.391 6.832 1.00 90.38 180 PHE A CA 1
ATOM 1556 C C . PHE A 1 180 ? -20.487 -0.354 6.121 1.00 90.38 180 PHE A C 1
ATOM 1558 O O . PHE A 1 180 ? -21.001 -1.327 6.674 1.00 90.38 180 PHE A O 1
ATOM 1565 N N . SER A 1 181 ? -20.856 0.050 4.900 1.00 87.69 181 SER A N 1
ATOM 1566 C CA . SER A 1 181 ? -21.871 -0.658 4.106 1.00 87.69 181 SER A CA 1
ATOM 1567 C C . SER A 1 181 ? -21.459 -2.088 3.745 1.00 87.69 181 SER A C 1
ATOM 1569 O O . SER A 1 181 ? -22.317 -2.954 3.602 1.00 87.69 181 SER A O 1
ATOM 1571 N N . ASN A 1 182 ? -20.152 -2.351 3.706 1.00 84.19 182 ASN A N 1
ATOM 1572 C CA . ASN A 1 182 ? -19.578 -3.666 3.442 1.00 84.19 182 ASN A CA 1
ATOM 1573 C C . ASN A 1 182 ? -19.438 -4.541 4.703 1.00 84.19 182 ASN A C 1
ATOM 1575 O O . ASN A 1 182 ? -18.750 -5.561 4.660 1.00 84.19 182 ASN A O 1
ATOM 1579 N N . THR A 1 183 ? -20.031 -4.153 5.839 1.00 87.19 183 THR A N 1
ATOM 1580 C CA . THR A 1 183 ? -20.022 -4.927 7.098 1.00 87.19 183 THR A CA 1
ATOM 1581 C C . THR A 1 183 ? -18.613 -5.377 7.534 1.00 87.19 183 THR A C 1
ATOM 1583 O O . THR A 1 183 ? -18.299 -6.568 7.514 1.00 87.19 183 THR A O 1
ATOM 1586 N N . PRO A 1 184 ? -17.726 -4.436 7.899 1.00 89.44 184 PRO A N 1
ATOM 1587 C CA . PRO A 1 184 ? -16.336 -4.737 8.220 1.00 89.44 184 PRO A CA 1
ATOM 1588 C C . PRO A 1 184 ? -16.230 -5.609 9.469 1.00 89.44 184 PRO A C 1
ATOM 1590 O O . PRO A 1 184 ? -16.955 -5.418 10.446 1.00 89.44 184 PRO A O 1
ATOM 1593 N N . ASN A 1 185 ? -15.285 -6.546 9.462 1.00 90.75 185 ASN A N 1
ATOM 1594 C CA . ASN A 1 185 ? -14.961 -7.307 10.665 1.00 90.75 185 ASN A CA 1
ATOM 1595 C C . ASN A 1 185 ? -13.973 -6.523 11.552 1.00 90.75 185 ASN A C 1
ATOM 1597 O O . ASN A 1 185 ? -13.448 -5.468 11.180 1.00 90.75 185 ASN A O 1
ATOM 1601 N N . SER A 1 186 ? -13.673 -7.056 12.739 1.00 90.62 186 SER A N 1
ATOM 1602 C CA . SER A 1 186 ? -12.731 -6.422 13.669 1.00 90.62 186 SER A CA 1
ATOM 1603 C C . SER A 1 186 ? -11.332 -6.217 13.071 1.00 90.62 186 SER A C 1
ATOM 1605 O O . SER A 1 186 ? -10.655 -5.253 13.412 1.00 90.62 186 SER A O 1
ATOM 1607 N N . ARG A 1 187 ? -10.859 -7.083 12.167 1.00 89.00 187 ARG A N 1
ATOM 1608 C CA . ARG A 1 187 ? -9.533 -6.948 11.536 1.00 89.00 187 ARG A CA 1
ATOM 1609 C C . ARG A 1 187 ? -9.508 -5.780 10.561 1.00 89.00 187 ARG A C 1
ATOM 1611 O O . ARG A 1 187 ? -8.529 -5.041 10.559 1.00 89.00 187 ARG A O 1
ATOM 1618 N N . ASP A 1 188 ? -10.571 -5.605 9.789 1.00 89.75 188 ASP A N 1
ATOM 1619 C CA . ASP A 1 188 ? -10.699 -4.487 8.858 1.00 89.75 188 ASP A CA 1
ATOM 1620 C C . ASP A 1 188 ? -10.766 -3.161 9.626 1.00 89.75 188 ASP A C 1
ATOM 1622 O O . ASP A 1 188 ? -10.016 -2.227 9.342 1.00 89.75 188 ASP A O 1
ATOM 1626 N N . PHE A 1 189 ? -11.606 -3.101 10.666 1.00 93.19 189 PHE A N 1
ATOM 1627 C CA . PHE A 1 189 ? -11.788 -1.889 11.468 1.00 93.19 189 PHE A CA 1
ATOM 1628 C C . PHE A 1 189 ? -10.542 -1.496 12.274 1.00 93.19 189 PHE A C 1
ATOM 1630 O O . PHE A 1 189 ? -10.274 -0.310 12.469 1.00 93.19 189 PHE A O 1
ATOM 1637 N N . LEU A 1 190 ? -9.736 -2.474 12.697 1.00 90.69 190 LEU A N 1
ATOM 1638 C CA . LEU A 1 190 ? -8.481 -2.229 13.407 1.00 90.69 190 LEU A CA 1
ATOM 1639 C C . LEU A 1 190 ? -7.525 -1.322 12.615 1.00 90.69 190 LEU A C 1
ATOM 1641 O O . LEU A 1 190 ? -6.846 -0.491 13.215 1.00 90.69 190 LEU A O 1
ATOM 1645 N N . SER A 1 191 ? -7.482 -1.452 11.285 1.00 87.88 191 SER A N 1
ATOM 1646 C CA . SER A 1 191 ? -6.631 -0.600 10.446 1.00 87.88 191 SER A CA 1
ATOM 1647 C C . SER A 1 191 ? -7.043 0.877 10.534 1.00 87.88 191 SER A C 1
ATOM 1649 O O . SER A 1 191 ? -6.172 1.736 10.667 1.00 87.88 191 SER A O 1
ATOM 1651 N N . LEU A 1 192 ? -8.349 1.180 10.583 1.00 91.56 192 LEU A N 1
ATOM 1652 C CA . LEU A 1 192 ? -8.841 2.550 10.787 1.00 91.56 192 LEU A CA 1
ATOM 1653 C C . LEU A 1 192 ? -8.459 3.093 12.164 1.00 91.56 192 LEU A C 1
ATOM 1655 O O . LEU A 1 192 ? -7.939 4.199 12.257 1.00 91.56 192 LEU A O 1
ATOM 1659 N N . LEU A 1 193 ? -8.653 2.303 13.223 1.00 90.56 193 LEU A N 1
ATOM 1660 C CA . LEU A 1 193 ? -8.287 2.710 14.586 1.00 90.56 193 LEU A CA 1
ATOM 1661 C C . LEU A 1 193 ? -6.790 3.004 14.743 1.00 90.56 193 LEU A C 1
ATOM 1663 O O . LEU A 1 193 ? -6.392 3.880 15.510 1.00 90.56 193 LEU A O 1
ATOM 1667 N N . ILE A 1 194 ? -5.941 2.246 14.051 1.00 87.00 194 ILE A N 1
ATOM 1668 C CA . ILE A 1 194 ? -4.492 2.444 14.101 1.00 87.00 194 ILE A CA 1
ATOM 1669 C C . ILE A 1 194 ? -4.092 3.692 13.312 1.00 87.00 194 ILE A C 1
ATOM 1671 O O . ILE A 1 194 ? -3.290 4.484 13.806 1.00 87.00 194 ILE A O 1
ATOM 1675 N N . ASN A 1 195 ? -4.625 3.853 12.101 1.00 86.06 195 ASN A N 1
ATOM 1676 C CA . ASN A 1 195 ? -4.084 4.791 11.121 1.00 86.06 195 ASN A CA 1
ATOM 1677 C C . ASN A 1 195 ? -4.827 6.136 11.052 1.00 86.06 195 ASN A C 1
ATOM 1679 O O . ASN A 1 195 ? -4.302 7.063 10.443 1.00 86.06 195 ASN A O 1
ATOM 1683 N N . ASP A 1 196 ? -6.020 6.269 11.639 1.00 88.38 196 ASP A N 1
ATOM 1684 C CA . ASP A 1 196 ? -6.831 7.488 11.568 1.00 88.38 196 ASP A CA 1
ATOM 1685 C C . ASP A 1 196 ? -7.339 7.927 12.946 1.00 88.38 196 ASP A C 1
ATOM 1687 O O . ASP A 1 196 ? -8.244 7.330 13.533 1.00 88.38 196 ASP A O 1
ATOM 1691 N N . ASP A 1 197 ? -6.794 9.037 13.442 1.00 86.38 197 ASP A N 1
ATOM 1692 C CA . ASP A 1 197 ? -7.096 9.540 14.781 1.00 86.38 197 ASP A CA 1
ATOM 1693 C C . ASP A 1 197 ? -8.547 9.973 14.983 1.00 86.38 197 ASP A C 1
ATOM 1695 O O . ASP A 1 197 ? -9.024 9.999 16.119 1.00 86.38 197 ASP A O 1
ATOM 1699 N N . SER A 1 198 ? -9.293 10.240 13.907 1.00 88.69 198 SER A N 1
ATOM 1700 C CA . SER A 1 198 ? -10.732 10.512 14.014 1.00 88.69 198 SER A CA 1
ATOM 1701 C C . SER A 1 198 ? -11.529 9.303 14.525 1.00 88.69 198 SER A C 1
ATOM 1703 O O . SER A 1 198 ? -12.639 9.462 15.044 1.00 88.69 198 SER A O 1
ATOM 1705 N N . PHE A 1 199 ? -10.947 8.101 14.452 1.00 90.44 199 PHE A N 1
ATOM 1706 C CA . PHE A 1 199 ? -11.515 6.884 15.015 1.00 90.44 199 PHE A CA 1
ATOM 1707 C C . PHE A 1 199 ? -11.107 6.641 16.478 1.00 90.44 199 PHE A C 1
ATOM 1709 O O . PHE A 1 199 ? -11.671 5.760 17.122 1.00 90.44 199 PHE A O 1
ATOM 1716 N N . ASN A 1 200 ? -10.230 7.458 17.071 1.00 85.00 200 ASN A N 1
ATOM 1717 C CA . ASN A 1 200 ? -9.796 7.320 18.468 1.00 85.00 200 ASN A CA 1
ATOM 1718 C C . ASN A 1 200 ? -10.805 7.936 19.451 1.00 85.00 200 ASN A C 1
ATOM 1720 O O . ASN A 1 200 ? -10.481 8.840 20.220 1.00 85.00 200 ASN A O 1
ATOM 1724 N N . THR A 1 201 ? -12.051 7.467 19.433 1.00 84.56 201 THR A N 1
ATOM 1725 C CA . THR A 1 201 ? -13.098 7.956 20.342 1.00 84.56 201 THR A CA 1
ATOM 1726 C C . THR A 1 201 ? -13.745 6.805 21.105 1.00 84.56 201 THR A C 1
ATOM 1728 O O . THR A 1 201 ? -13.800 5.688 20.581 1.00 84.56 201 THR A O 1
ATOM 1731 N N . PRO A 1 202 ? -14.317 7.053 22.302 1.00 82.88 202 PRO A N 1
ATOM 1732 C CA . PRO A 1 202 ? -15.022 6.018 23.056 1.00 82.88 202 PRO A CA 1
ATOM 1733 C C . PRO A 1 202 ? -16.098 5.293 22.234 1.00 82.88 202 PRO A C 1
ATOM 1735 O O . PRO A 1 202 ? -16.237 4.077 22.313 1.00 82.88 202 PRO A O 1
ATOM 1738 N N . LYS A 1 203 ? -16.813 6.021 21.368 1.00 91.00 203 LYS A N 1
ATOM 1739 C CA . LYS A 1 203 ? -17.813 5.445 20.461 1.00 91.00 203 LYS A CA 1
ATOM 1740 C C . LYS A 1 203 ? -17.219 4.351 19.564 1.00 91.00 203 LYS A C 1
ATOM 1742 O O . LYS A 1 203 ? -17.808 3.286 19.415 1.00 91.00 203 LYS A O 1
ATOM 1747 N N . TRP A 1 204 ? -16.077 4.621 18.942 1.00 91.44 204 TRP A N 1
ATOM 1748 C CA . TRP A 1 204 ? -15.479 3.712 17.963 1.00 91.44 204 TRP A CA 1
ATOM 1749 C C . TRP A 1 204 ? -14.785 2.522 18.606 1.00 91.44 204 TRP A C 1
ATOM 1751 O O . TRP A 1 204 ? -14.838 1.420 18.070 1.00 91.44 204 TRP A O 1
ATOM 1761 N N . PHE A 1 205 ? -14.210 2.699 19.789 1.00 87.00 205 PHE A N 1
ATOM 1762 C CA . PHE A 1 205 ? -13.716 1.566 20.559 1.00 87.00 205 PHE A CA 1
ATOM 1763 C C . PHE A 1 205 ? -14.846 0.655 21.059 1.00 87.00 205 PHE A C 1
ATOM 1765 O O . PHE A 1 205 ? -14.691 -0.563 21.032 1.00 87.00 205 PHE A O 1
ATOM 1772 N N . GLN A 1 206 ? -15.993 1.220 21.449 1.00 86.00 206 GLN A N 1
ATOM 1773 C CA . GLN A 1 206 ? -17.182 0.433 21.782 1.00 86.00 206 GLN A CA 1
ATOM 1774 C C . GLN A 1 206 ? -17.658 -0.382 20.569 1.00 86.00 206 GLN A C 1
ATOM 1776 O O . GLN A 1 206 ? -17.902 -1.578 20.690 1.00 86.00 206 GLN A O 1
ATOM 1781 N N . TYR A 1 207 ? -17.692 0.227 19.382 1.00 91.31 207 TYR A N 1
ATOM 1782 C CA . TYR A 1 207 ? -17.992 -0.500 18.148 1.00 91.31 207 TYR A CA 1
ATOM 1783 C C . TYR A 1 207 ? -16.966 -1.611 17.856 1.00 91.31 207 TYR A C 1
ATOM 1785 O O . TYR A 1 207 ? -17.335 -2.740 17.552 1.00 91.31 207 TYR A O 1
ATOM 1793 N N . PHE A 1 208 ? -15.667 -1.338 18.006 1.00 91.38 208 PHE A N 1
ATOM 1794 C CA . PHE A 1 208 ? -14.625 -2.353 17.831 1.00 91.38 208 PHE A CA 1
ATOM 1795 C C . PHE A 1 208 ? -14.792 -3.538 18.777 1.00 91.38 208 PHE A C 1
ATOM 1797 O O . PHE A 1 208 ? -14.597 -4.672 18.357 1.00 91.38 208 PHE A O 1
ATOM 1804 N N . LYS A 1 209 ? -15.188 -3.280 20.026 1.00 85.31 209 LYS A N 1
ATOM 1805 C CA . LYS A 1 209 ? -15.532 -4.308 21.011 1.00 85.31 209 LYS A CA 1
ATOM 1806 C C . LYS A 1 209 ? -16.732 -5.146 20.571 1.00 85.31 209 LYS A C 1
ATOM 1808 O O . LYS A 1 209 ? -16.687 -6.365 20.691 1.00 85.31 209 LYS A O 1
ATOM 1813 N N . GLU A 1 210 ? -17.775 -4.524 20.026 1.00 90.50 210 GLU A N 1
ATOM 1814 C CA . GLU A 1 210 ? -18.949 -5.227 19.481 1.00 90.50 210 GLU A CA 1
ATOM 1815 C C . GLU A 1 210 ? -18.587 -6.142 18.300 1.00 90.50 210 GLU A C 1
ATOM 1817 O O . GLU A 1 210 ? -19.205 -7.190 18.124 1.00 90.50 210 GLU A O 1
ATOM 1822 N N . LEU A 1 211 ? -17.526 -5.813 17.550 1.00 89.81 211 LEU A N 1
ATOM 1823 C CA . LEU A 1 211 ? -16.944 -6.689 16.525 1.00 89.81 211 LEU A CA 1
ATOM 1824 C C . LEU A 1 211 ? -16.138 -7.874 17.097 1.00 89.81 211 LEU A C 1
ATOM 1826 O O . LEU A 1 211 ? -15.555 -8.638 16.323 1.00 89.81 211 LEU A O 1
ATOM 1830 N N . ASN A 1 212 ? -16.090 -8.026 18.426 1.00 86.81 212 ASN A N 1
ATOM 1831 C CA . ASN A 1 212 ? -15.452 -9.117 19.163 1.00 86.81 212 ASN A CA 1
ATOM 1832 C C . ASN A 1 212 ? -13.997 -9.385 18.711 1.00 86.81 212 ASN A C 1
ATOM 1834 O O . ASN A 1 212 ? -13.705 -10.407 18.076 1.00 86.81 212 ASN A O 1
ATOM 1838 N N . PRO A 1 213 ? -13.065 -8.449 18.968 1.00 85.06 213 PRO A N 1
ATOM 1839 C CA . PRO A 1 213 ? -11.695 -8.558 18.504 1.00 85.06 213 PRO A CA 1
ATOM 1840 C C . PRO A 1 213 ? -10.939 -9.622 19.302 1.00 85.06 213 PRO A C 1
ATOM 1842 O O . PRO A 1 213 ? -11.070 -9.752 20.515 1.00 85.06 213 PRO A O 1
ATOM 1845 N N . SER A 1 214 ? -10.068 -10.361 18.625 1.00 80.56 214 SER A N 1
ATOM 1846 C CA . SER A 1 214 ? -9.135 -11.275 19.280 1.00 80.56 214 SER A CA 1
ATOM 1847 C C . SER A 1 214 ? -8.149 -10.521 20.178 1.00 80.56 214 SER A C 1
ATOM 1849 O O . SER A 1 214 ? -7.781 -9.374 19.909 1.00 80.56 214 SER A O 1
ATOM 1851 N N . SER A 1 215 ? -7.610 -11.207 21.189 1.00 70.19 215 SER A N 1
ATOM 1852 C CA . SER A 1 215 ? -6.544 -10.659 22.043 1.00 70.19 215 SER A CA 1
ATOM 1853 C C . SER A 1 215 ? -5.344 -10.153 21.231 1.00 70.19 215 SER A C 1
ATOM 1855 O O . SER A 1 215 ? -4.757 -9.127 21.569 1.00 70.19 215 SER A O 1
ATOM 1857 N N . PHE A 1 216 ? -5.035 -10.808 20.106 1.00 74.50 216 PHE A N 1
ATOM 1858 C CA . PHE A 1 216 ? -3.991 -10.365 19.184 1.00 74.50 216 PHE A CA 1
ATOM 1859 C C . PHE A 1 216 ? -4.287 -8.989 18.566 1.00 74.50 216 PHE A C 1
ATOM 1861 O O . PHE A 1 216 ? -3.398 -8.143 18.495 1.00 74.50 216 PHE A O 1
ATOM 1868 N N . GLN A 1 217 ? -5.529 -8.744 18.144 1.00 81.38 217 GLN A N 1
ATOM 1869 C CA . GLN A 1 217 ? -5.943 -7.452 17.585 1.00 81.38 217 GLN A CA 1
ATOM 1870 C C . GLN A 1 217 ? -5.907 -6.344 18.641 1.00 81.38 217 GLN A C 1
ATOM 1872 O O . GLN A 1 217 ? -5.420 -5.251 18.357 1.00 81.38 217 GLN A O 1
ATOM 1877 N N . ILE A 1 218 ? -6.343 -6.644 19.869 1.00 79.88 218 ILE A N 1
ATOM 1878 C CA . ILE A 1 218 ? -6.247 -5.721 21.010 1.00 79.88 218 ILE A CA 1
ATOM 1879 C C . ILE A 1 218 ? -4.778 -5.371 21.282 1.00 79.88 218 ILE A C 1
ATOM 1881 O O . ILE A 1 218 ? -4.434 -4.198 21.407 1.00 79.88 218 ILE A O 1
ATOM 1885 N N . CYS A 1 219 ? -3.887 -6.368 21.300 1.00 74.50 219 CYS A N 1
ATOM 1886 C CA . CYS A 1 219 ? -2.453 -6.140 21.465 1.00 74.50 219 CYS A CA 1
ATOM 1887 C C . CYS A 1 219 ? -1.873 -5.247 20.367 1.00 74.50 219 CYS A C 1
ATOM 1889 O O . CYS A 1 219 ? -1.074 -4.359 20.660 1.00 74.50 219 CYS A O 1
ATOM 1891 N N . LEU A 1 220 ? -2.239 -5.490 19.106 1.00 78.06 220 LEU A N 1
ATOM 1892 C CA . LEU A 1 220 ? -1.725 -4.707 17.988 1.00 78.06 220 LEU A CA 1
ATOM 1893 C C . LEU A 1 220 ? -2.173 -3.244 18.084 1.00 78.06 220 LEU A C 1
ATOM 1895 O O . LEU A 1 220 ? -1.359 -2.350 17.864 1.00 78.06 220 LEU A O 1
ATOM 1899 N N . LEU A 1 221 ? -3.433 -3.003 18.460 1.00 82.38 221 LEU A N 1
ATOM 1900 C CA . LEU A 1 221 ? -3.954 -1.657 18.699 1.00 82.38 221 LEU A CA 1
ATOM 1901 C C . LEU A 1 221 ? -3.152 -0.935 19.787 1.00 82.38 221 LEU A C 1
ATOM 1903 O O . LEU A 1 221 ? -2.702 0.189 19.579 1.00 82.38 221 LEU A O 1
ATOM 1907 N N . ILE A 1 222 ? -2.933 -1.603 20.922 1.00 75.62 222 ILE A N 1
ATOM 1908 C CA . ILE A 1 222 ? -2.162 -1.069 22.051 1.00 75.62 222 ILE A CA 1
ATOM 1909 C C . ILE A 1 222 ? -0.739 -0.710 21.628 1.00 75.62 222 ILE A C 1
ATOM 1911 O O . ILE A 1 222 ? -0.290 0.403 21.889 1.00 75.62 222 ILE A O 1
ATOM 1915 N N . LEU A 1 223 ? -0.050 -1.628 20.941 1.00 73.94 223 LEU A N 1
ATOM 1916 C CA . LEU A 1 223 ? 1.326 -1.428 20.491 1.00 73.94 223 LEU A CA 1
ATOM 1917 C C . LEU A 1 223 ? 1.435 -0.178 19.617 1.00 73.94 223 LEU A C 1
ATOM 1919 O O . LEU A 1 223 ? 2.258 0.694 19.878 1.00 73.94 223 LEU A O 1
ATOM 1923 N N . ARG A 1 224 ? 0.557 -0.059 18.618 1.00 77.94 224 ARG A N 1
ATOM 1924 C CA . ARG A 1 224 ? 0.572 1.083 17.702 1.00 77.94 224 ARG A CA 1
ATOM 1925 C C . ARG A 1 224 ? 0.267 2.400 18.403 1.00 77.94 224 ARG A C 1
ATOM 1927 O O . ARG A 1 224 ? 0.905 3.403 18.102 1.00 77.94 224 ARG A O 1
ATOM 1934 N N . LYS A 1 225 ? -0.656 2.406 19.367 1.00 74.94 225 LYS A N 1
ATOM 1935 C CA . LYS A 1 225 ? -0.959 3.611 20.155 1.00 74.94 225 LYS A CA 1
ATOM 1936 C C . LYS A 1 225 ? 0.193 4.003 21.076 1.00 74.94 225 LYS A C 1
ATOM 1938 O O . LYS A 1 225 ? 0.473 5.191 21.228 1.00 74.94 225 LYS A O 1
ATOM 1943 N N . ALA A 1 226 ? 0.895 3.028 21.646 1.00 70.19 226 ALA A N 1
ATOM 1944 C CA . ALA A 1 226 ? 2.077 3.279 22.458 1.00 70.19 226 ALA A CA 1
ATOM 1945 C C . ALA A 1 226 ? 3.264 3.804 21.625 1.00 70.19 226 ALA A C 1
ATOM 1947 O O . ALA A 1 226 ? 3.931 4.740 22.066 1.00 70.19 226 ALA A O 1
ATOM 1948 N N . GLU A 1 227 ? 3.472 3.275 20.410 1.00 68.62 227 GLU A N 1
ATOM 1949 C CA . GLU A 1 227 ? 4.432 3.805 19.426 1.00 68.62 227 GLU A CA 1
ATOM 1950 C C . GLU A 1 227 ? 4.111 5.264 19.065 1.00 68.62 227 GLU A C 1
ATOM 1952 O O . GLU A 1 227 ? 4.971 6.129 19.193 1.00 68.62 227 GLU A O 1
ATOM 1957 N N . GLN A 1 228 ? 2.861 5.561 18.690 1.00 72.00 228 GLN A N 1
ATOM 1958 C CA . GLN A 1 228 ? 2.412 6.920 18.340 1.00 72.00 228 GLN A CA 1
ATOM 1959 C C . GLN A 1 228 ? 2.572 7.922 19.493 1.00 72.00 228 GLN A C 1
ATOM 1961 O O . GLN A 1 228 ? 2.820 9.103 19.264 1.00 72.00 228 GLN A O 1
ATOM 1966 N N . SER A 1 229 ? 2.447 7.452 20.736 1.00 65.38 229 SER A N 1
ATOM 1967 C CA . SER A 1 229 ? 2.557 8.283 21.939 1.00 65.38 229 SER A CA 1
ATOM 1968 C C . SER A 1 229 ? 3.999 8.426 22.449 1.00 65.38 229 SER A C 1
ATOM 1970 O O . SER A 1 229 ? 4.196 8.976 23.531 1.00 65.38 229 SER A O 1
ATOM 1972 N N . ASN A 1 230 ? 5.002 7.912 21.717 1.00 65.38 230 ASN A N 1
ATOM 1973 C CA . ASN A 1 230 ? 6.410 7.856 22.133 1.00 65.38 230 ASN A CA 1
ATOM 1974 C C . ASN A 1 230 ? 6.612 7.254 23.540 1.00 65.38 230 ASN A C 1
ATOM 1976 O O . ASN A 1 230 ? 7.548 7.615 24.252 1.00 65.38 230 ASN A O 1
ATOM 1980 N N . ILE A 1 231 ? 5.731 6.335 23.959 1.00 59.84 231 ILE A N 1
ATOM 1981 C CA . ILE A 1 231 ? 5.873 5.628 25.244 1.00 59.84 231 ILE A CA 1
ATOM 1982 C C . ILE A 1 231 ? 7.081 4.684 25.182 1.00 59.84 231 ILE A C 1
ATOM 1984 O O . ILE A 1 231 ? 7.749 4.474 26.192 1.00 59.84 231 ILE A O 1
ATOM 1988 N N . PHE A 1 232 ? 7.386 4.159 23.991 1.00 58.34 232 PHE A N 1
ATOM 1989 C CA . PHE A 1 232 ? 8.635 3.461 23.704 1.00 58.34 232 PHE A CA 1
ATOM 1990 C C . PHE A 1 232 ? 9.711 4.479 23.334 1.00 58.34 232 PHE A C 1
ATOM 1992 O O . PHE A 1 232 ? 9.707 5.040 22.238 1.00 58.34 232 PHE A O 1
ATOM 1999 N N . THR A 1 233 ? 10.638 4.738 24.249 1.00 50.50 233 THR A N 1
ATOM 2000 C CA . THR A 1 233 ? 11.824 5.541 23.960 1.00 50.50 233 THR A CA 1
ATOM 2001 C C . THR A 1 233 ? 12.823 4.694 23.179 1.00 50.50 233 THR A C 1
ATOM 2003 O O . THR A 1 233 ? 13.545 3.907 23.765 1.00 50.50 233 THR A O 1
ATOM 2006 N N . SER A 1 234 ? 12.896 4.895 21.862 1.00 47.12 234 SER A N 1
ATOM 2007 C CA . SER A 1 234 ? 13.859 4.266 20.940 1.00 47.12 234 SER A CA 1
ATOM 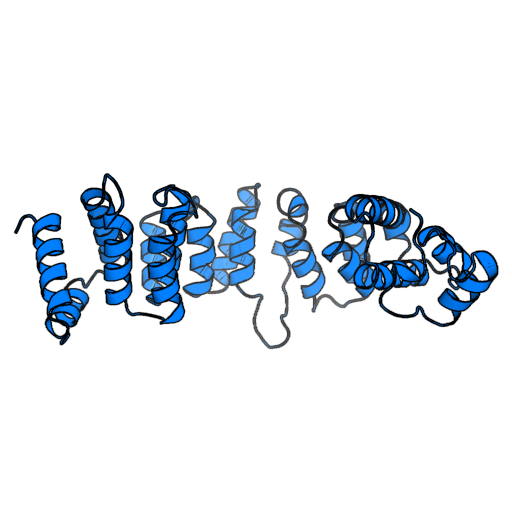2008 C C . SER A 1 234 ? 13.648 2.762 20.637 1.00 47.12 234 SER A C 1
ATOM 2010 O O . SER A 1 234 ? 13.448 1.951 21.538 1.00 47.12 234 SER A O 1
ATOM 2012 N N . PRO A 1 235 ? 13.786 2.341 19.363 1.00 47.62 235 PRO A N 1
ATOM 2013 C CA . PRO A 1 235 ? 13.875 0.929 18.966 1.00 47.62 235 PRO A CA 1
ATOM 2014 C C . PRO A 1 235 ? 15.015 0.135 19.635 1.00 47.62 235 PRO A C 1
ATOM 2016 O O . PRO A 1 235 ? 15.040 -1.093 19.539 1.00 47.62 235 PRO A O 1
ATOM 2019 N N . GLU A 1 236 ? 15.970 0.813 20.280 1.00 50.00 236 GLU A N 1
ATOM 2020 C CA . GLU A 1 236 ? 17.141 0.195 20.915 1.00 50.00 236 GLU A CA 1
ATOM 2021 C C . GLU A 1 236 ? 16.847 -0.487 22.263 1.00 50.00 236 GLU A C 1
ATOM 2023 O O . GLU A 1 236 ? 17.651 -1.313 22.711 1.00 50.00 236 GLU A O 1
ATOM 2028 N N . ASP A 1 237 ? 15.672 -0.266 22.865 1.00 55.81 237 ASP A N 1
ATOM 2029 C CA . ASP A 1 237 ? 15.203 -1.025 24.033 1.00 55.81 237 ASP A CA 1
ATOM 2030 C C . ASP A 1 237 ? 14.717 -2.431 23.619 1.00 55.81 237 ASP A C 1
ATOM 2032 O O . ASP A 1 237 ? 13.557 -2.830 23.745 1.00 55.81 237 ASP A O 1
ATOM 2036 N N . SER A 1 238 ? 15.664 -3.232 23.121 1.00 61.19 238 SER A N 1
ATOM 2037 C CA . SER A 1 238 ? 15.489 -4.600 22.606 1.00 61.19 238 SER A CA 1
ATOM 2038 C C . SER A 1 238 ? 14.725 -5.545 23.543 1.00 61.19 238 SER A C 1
ATOM 2040 O O . SER A 1 238 ? 14.126 -6.520 23.085 1.00 61.19 238 SER A O 1
ATOM 2042 N N . LYS A 1 239 ? 14.711 -5.268 24.854 1.00 64.44 239 LYS A N 1
ATOM 2043 C CA . LYS A 1 239 ? 13.994 -6.067 25.858 1.00 64.44 239 LYS A CA 1
ATOM 2044 C C . LYS A 1 239 ? 12.481 -5.868 25.811 1.00 64.44 239 LYS A C 1
ATOM 2046 O O . LYS A 1 239 ? 11.758 -6.847 25.996 1.00 64.44 239 LYS A O 1
ATOM 2051 N N . ASP A 1 240 ? 12.000 -4.662 25.540 1.00 66.31 240 ASP A N 1
ATOM 2052 C CA . ASP A 1 240 ? 10.562 -4.377 25.512 1.00 66.31 240 ASP A CA 1
ATOM 2053 C C . ASP A 1 240 ? 9.951 -4.907 24.219 1.00 66.31 240 ASP A C 1
ATOM 2055 O O . ASP A 1 240 ? 8.967 -5.654 24.239 1.00 66.31 240 ASP A O 1
ATOM 2059 N N . LEU A 1 241 ? 10.637 -4.656 23.100 1.00 68.19 241 LEU A N 1
ATOM 2060 C CA . LEU A 1 241 ? 10.283 -5.223 21.804 1.00 68.19 241 LEU A CA 1
ATOM 2061 C C . LEU A 1 241 ? 10.327 -6.763 21.824 1.00 68.19 241 LEU A C 1
ATOM 2063 O O . LEU A 1 241 ? 9.486 -7.411 21.199 1.00 68.19 241 LEU A O 1
ATOM 2067 N N . PHE A 1 242 ? 11.247 -7.369 22.586 1.00 74.31 242 PHE A N 1
ATOM 2068 C CA . PHE A 1 242 ? 11.295 -8.820 22.786 1.00 74.31 242 PHE A CA 1
ATOM 2069 C C . PHE A 1 242 ? 10.012 -9.364 23.423 1.00 74.31 242 PHE A C 1
ATOM 2071 O O . PHE A 1 242 ? 9.450 -10.323 22.898 1.00 74.31 242 PHE A O 1
ATOM 2078 N N . TRP A 1 243 ? 9.513 -8.775 24.517 1.00 72.00 243 TRP A N 1
ATOM 2079 C CA . TRP A 1 243 ? 8.301 -9.278 25.185 1.00 72.00 243 TRP A CA 1
ATOM 2080 C C . TRP A 1 243 ? 7.045 -9.116 24.319 1.00 72.00 243 TRP A C 1
ATOM 2082 O O . TRP A 1 243 ? 6.166 -9.985 24.339 1.00 72.00 243 TRP A O 1
ATOM 2092 N N . PHE A 1 244 ? 6.976 -8.061 23.505 1.00 71.38 244 PHE A N 1
ATOM 2093 C CA . PHE A 1 244 ? 5.908 -7.896 22.515 1.00 71.38 244 PHE A CA 1
ATOM 2094 C C . PHE A 1 244 ? 5.996 -8.895 21.369 1.00 71.38 244 PHE A C 1
ATOM 2096 O O . PHE A 1 244 ? 5.003 -9.550 21.041 1.00 71.38 244 PHE A O 1
ATOM 2103 N N . ASN A 1 245 ? 7.180 -9.064 20.782 1.00 71.75 245 ASN A N 1
ATOM 2104 C CA . ASN A 1 245 ? 7.395 -10.056 19.734 1.00 71.75 245 ASN A CA 1
ATOM 2105 C C . ASN A 1 245 ? 7.143 -11.473 20.256 1.00 71.75 245 ASN A C 1
ATOM 2107 O O . ASN A 1 245 ? 6.565 -12.294 19.546 1.00 71.75 245 ASN A O 1
ATOM 2111 N N . TYR A 1 246 ? 7.485 -11.737 21.518 1.00 72.38 246 TYR A N 1
ATOM 2112 C CA . TYR A 1 246 ? 7.167 -12.979 22.207 1.00 72.38 246 TYR A CA 1
ATOM 2113 C C . TYR A 1 246 ? 5.652 -13.207 22.291 1.00 72.38 246 TYR A C 1
ATOM 2115 O O . TYR A 1 246 ? 5.179 -14.277 21.910 1.00 72.38 246 TYR A O 1
ATOM 2123 N N . TYR A 1 247 ? 4.873 -12.203 22.711 1.00 75.31 247 TYR A N 1
ATOM 2124 C CA . TYR A 1 247 ? 3.409 -12.286 22.712 1.00 75.31 247 TYR A CA 1
ATOM 2125 C C . TYR A 1 247 ? 2.852 -12.570 21.306 1.00 75.31 247 TYR A C 1
ATOM 2127 O O . TYR A 1 247 ? 2.067 -13.505 21.126 1.00 75.31 247 TYR A O 1
ATOM 2135 N N . LYS A 1 248 ? 3.299 -11.802 20.302 1.00 67.69 248 LYS A N 1
ATOM 2136 C CA . LYS A 1 248 ? 2.872 -11.927 18.899 1.00 67.69 248 LYS A CA 1
ATOM 2137 C C . LYS A 1 248 ? 3.169 -13.316 18.335 1.00 67.69 248 LYS A C 1
ATOM 2139 O O . LYS A 1 248 ? 2.288 -13.924 17.731 1.00 67.69 248 LYS A O 1
ATOM 2144 N N . ALA A 1 249 ? 4.371 -13.840 18.575 1.00 72.00 249 ALA A N 1
ATOM 2145 C CA . ALA A 1 249 ? 4.776 -15.174 18.140 1.00 72.00 249 ALA A CA 1
ATOM 2146 C C . ALA A 1 249 ? 3.966 -16.288 18.823 1.00 72.00 249 ALA A C 1
ATOM 2148 O O . ALA A 1 249 ? 3.703 -17.324 18.218 1.00 72.00 249 ALA A O 1
ATOM 2149 N N . ARG A 1 250 ? 3.552 -16.078 20.078 1.00 71.06 250 ARG A N 1
ATOM 2150 C CA . ARG A 1 250 ? 2.813 -17.067 20.874 1.00 71.06 250 ARG A CA 1
ATOM 2151 C C . ARG A 1 250 ? 1.292 -16.953 20.765 1.00 71.06 250 ARG A C 1
ATOM 2153 O O . ARG A 1 250 ? 0.618 -17.806 21.330 1.00 71.06 250 ARG A O 1
ATOM 2160 N N . LYS A 1 251 ? 0.758 -15.943 20.058 1.00 69.75 251 LYS A N 1
ATOM 2161 C CA . LYS A 1 251 ? -0.688 -15.643 19.966 1.00 69.75 251 LYS A CA 1
ATOM 2162 C C . LYS A 1 251 ? -1.369 -15.701 21.343 1.00 69.75 251 LYS A C 1
ATOM 2164 O O . LYS A 1 251 ? -2.385 -16.369 21.513 1.00 69.75 251 LYS A O 1
ATOM 2169 N N . GLY A 1 252 ? -0.741 -15.064 22.332 1.00 65.31 252 GLY A N 1
ATOM 2170 C CA . GLY A 1 252 ? -1.134 -15.188 23.734 1.00 65.31 252 GLY A CA 1
ATOM 2171 C C . GLY A 1 252 ? -2.543 -14.687 24.040 1.00 65.31 252 GLY A C 1
ATOM 2172 O O . GLY A 1 252 ? -3.147 -13.925 23.284 1.00 65.31 252 GLY A O 1
ATOM 2173 N N . ASP A 1 253 ? -3.048 -15.077 25.200 1.00 67.69 253 ASP A N 1
ATOM 2174 C CA . ASP A 1 253 ? -4.319 -14.596 25.729 1.00 67.69 253 ASP A CA 1
ATOM 2175 C C . ASP A 1 253 ? -4.233 -13.137 26.224 1.00 67.69 253 ASP A C 1
ATOM 2177 O O . ASP A 1 253 ? -3.167 -12.522 26.301 1.00 67.69 253 ASP A O 1
ATOM 2181 N N . LEU A 1 254 ? -5.385 -12.565 26.582 1.00 63.91 254 LEU A N 1
ATOM 2182 C CA . LEU A 1 254 ? -5.490 -11.252 27.234 1.00 63.91 254 LEU A CA 1
ATOM 2183 C C . LEU A 1 254 ? -4.593 -11.140 28.479 1.00 63.91 254 LEU A C 1
ATOM 2185 O O . LEU A 1 254 ? -4.086 -10.070 28.809 1.00 63.91 254 LEU A O 1
ATOM 2189 N N . PHE A 1 255 ? -4.364 -12.263 29.150 1.00 64.50 255 PHE A N 1
ATOM 2190 C CA . PHE A 1 255 ? -3.488 -12.345 30.298 1.00 64.50 255 PHE A CA 1
ATOM 2191 C C . PHE A 1 255 ? -2.003 -12.129 29.914 1.00 64.50 255 PHE A C 1
ATOM 2193 O O . PHE A 1 255 ? -1.335 -11.271 30.497 1.00 64.50 255 PHE A O 1
ATOM 2200 N N . LEU A 1 256 ? -1.489 -12.836 28.902 1.00 65.69 256 LEU A N 1
ATOM 2201 C CA . LEU A 1 256 ? -0.130 -12.653 28.392 1.00 65.69 256 LEU A CA 1
ATOM 2202 C C . LEU A 1 256 ? 0.058 -11.233 27.856 1.00 65.69 256 LEU A C 1
ATOM 2204 O O . LEU A 1 256 ? 1.134 -10.670 28.024 1.00 65.69 256 LEU A O 1
ATOM 2208 N N . LEU A 1 257 ? -0.988 -10.632 27.282 1.00 72.00 257 LEU A N 1
ATOM 2209 C CA . LEU A 1 257 ? -0.985 -9.226 26.882 1.00 72.00 257 LEU A CA 1
ATOM 2210 C C . LEU A 1 257 ? -0.764 -8.297 28.085 1.00 72.00 257 LEU A C 1
ATOM 2212 O O . LEU A 1 257 ? 0.165 -7.495 28.065 1.00 72.00 257 LEU A O 1
ATOM 2216 N N . ILE A 1 258 ? -1.552 -8.433 29.156 1.00 69.06 258 ILE A N 1
ATOM 2217 C CA . ILE A 1 258 ? -1.391 -7.638 30.388 1.00 69.06 258 ILE A CA 1
ATOM 2218 C C . ILE A 1 258 ? 0.004 -7.829 30.987 1.00 69.06 258 ILE A C 1
ATOM 2220 O O . ILE A 1 258 ? 0.655 -6.861 31.385 1.00 69.06 258 ILE A O 1
ATOM 2224 N N . TYR A 1 259 ? 0.483 -9.072 31.042 1.00 68.88 259 TYR A N 1
ATOM 2225 C CA . TYR A 1 259 ? 1.815 -9.382 31.545 1.00 68.88 259 TYR A CA 1
ATOM 2226 C C . TYR A 1 259 ? 2.910 -8.720 30.704 1.00 68.88 259 TYR A C 1
ATOM 2228 O O . TYR A 1 259 ? 3.805 -8.082 31.259 1.00 68.88 259 TYR A O 1
ATOM 2236 N N . THR A 1 260 ? 2.830 -8.844 29.379 1.00 71.06 260 THR A N 1
ATOM 2237 C CA . THR A 1 260 ? 3.761 -8.210 28.443 1.00 71.06 260 THR A CA 1
ATOM 2238 C C . THR A 1 260 ? 3.742 -6.693 28.605 1.00 71.06 260 THR A C 1
ATOM 2240 O O . THR A 1 260 ? 4.807 -6.106 28.771 1.00 71.06 260 THR A O 1
ATOM 2243 N N . MET A 1 261 ? 2.561 -6.070 28.675 1.00 72.69 261 MET A N 1
ATOM 2244 C CA . MET A 1 261 ? 2.420 -4.628 28.909 1.00 72.69 261 MET A CA 1
ATOM 2245 C C . MET A 1 261 ? 3.049 -4.194 30.231 1.00 72.69 261 MET A C 1
ATOM 2247 O O . MET A 1 261 ? 3.780 -3.213 30.270 1.00 72.69 261 MET A O 1
ATOM 2251 N N . ASN A 1 262 ? 2.828 -4.938 31.314 1.00 70.38 262 ASN A N 1
ATOM 2252 C CA . ASN A 1 262 ? 3.461 -4.649 32.597 1.00 70.38 262 ASN A CA 1
ATOM 2253 C C . ASN A 1 262 ? 4.997 -4.720 32.493 1.00 70.38 262 ASN A C 1
ATOM 2255 O O . ASN A 1 262 ? 5.689 -3.784 32.885 1.00 70.38 262 ASN A O 1
ATOM 2259 N N . ARG A 1 263 ? 5.539 -5.797 31.905 1.00 71.38 263 ARG A N 1
ATOM 2260 C CA . ARG A 1 263 ? 6.994 -5.979 31.741 1.00 71.38 263 ARG A CA 1
ATOM 2261 C C . ARG A 1 263 ? 7.638 -4.829 30.985 1.00 71.38 263 ARG A C 1
ATOM 2263 O O . ARG A 1 263 ? 8.658 -4.322 31.434 1.00 71.38 263 ARG A O 1
ATOM 2270 N N . VAL A 1 264 ? 7.009 -4.432 29.896 1.00 67.62 264 VAL A N 1
ATOM 2271 C CA . VAL A 1 264 ? 7.416 -3.316 29.050 1.00 67.62 264 VAL A CA 1
ATOM 2272 C C . VAL A 1 264 ? 7.382 -2.001 29.828 1.00 67.62 264 VAL A C 1
ATOM 2274 O O . VAL A 1 264 ? 8.368 -1.282 29.927 1.00 67.62 264 VAL A O 1
ATOM 2277 N N . LEU A 1 265 ? 6.252 -1.690 30.462 1.00 65.31 265 LEU A N 1
ATOM 2278 C CA . LEU A 1 265 ? 6.081 -0.405 31.134 1.00 65.31 265 LEU A CA 1
ATOM 2279 C C . LEU A 1 265 ? 6.950 -0.276 32.386 1.00 65.31 265 LEU A C 1
ATOM 2281 O O . LEU A 1 265 ? 7.246 0.851 32.778 1.00 65.31 265 LEU A O 1
ATOM 2285 N N . SER A 1 266 ? 7.367 -1.392 32.996 1.00 64.81 266 SER A N 1
ATOM 2286 C CA . SER A 1 266 ? 8.211 -1.401 34.196 1.00 64.81 266 SER A CA 1
ATOM 2287 C C . SER A 1 266 ? 9.592 -0.766 33.997 1.00 64.81 266 SER A C 1
ATOM 2289 O O . SER A 1 266 ? 10.222 -0.385 34.980 1.00 64.81 266 SER A O 1
ATOM 2291 N N . GLY A 1 267 ? 10.042 -0.604 32.746 1.00 63.69 267 GLY A N 1
ATOM 2292 C CA . GLY A 1 267 ? 11.253 0.145 32.398 1.00 63.69 267 GLY A CA 1
ATOM 2293 C C . GLY A 1 267 ? 11.058 1.663 32.272 1.00 63.69 267 GLY A C 1
ATOM 2294 O O . GLY A 1 267 ? 12.040 2.395 32.195 1.00 63.69 267 GLY A O 1
ATOM 2295 N N . THR A 1 268 ? 9.816 2.159 32.271 1.00 62.66 268 THR A N 1
ATOM 2296 C CA . THR A 1 268 ? 9.504 3.575 32.005 1.00 62.66 268 THR A CA 1
ATOM 2297 C C . THR A 1 268 ? 9.382 4.395 33.294 1.00 62.66 268 THR A C 1
ATOM 2299 O O . THR A 1 268 ? 8.843 3.924 34.296 1.00 62.66 268 THR A O 1
ATOM 2302 N N . ALA A 1 269 ? 9.809 5.665 33.264 1.00 58.34 269 ALA A N 1
ATOM 2303 C CA . ALA A 1 269 ? 9.799 6.569 34.427 1.00 58.34 269 ALA A CA 1
ATOM 2304 C C . ALA A 1 269 ? 8.399 6.813 35.044 1.00 58.34 269 ALA A C 1
ATOM 2306 O O . ALA A 1 269 ? 8.303 7.268 36.179 1.00 58.34 269 ALA A O 1
ATOM 2307 N N . ASN A 1 270 ? 7.322 6.475 34.322 1.00 61.38 270 ASN A N 1
ATOM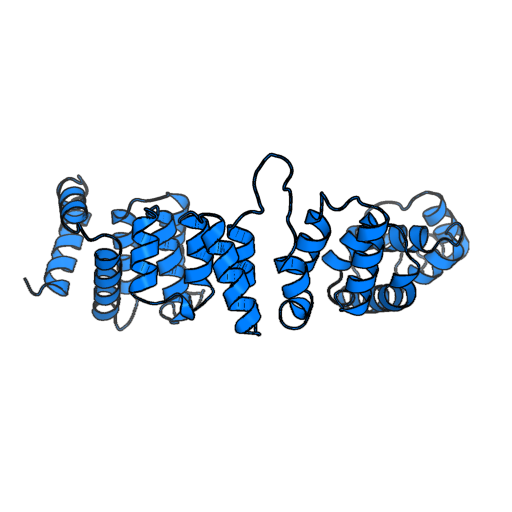 2308 C CA . ASN A 1 270 ? 5.923 6.642 34.732 1.00 61.38 270 ASN A CA 1
ATOM 2309 C C . ASN A 1 270 ? 5.131 5.320 34.689 1.00 61.38 270 ASN A C 1
ATOM 2311 O O . ASN A 1 270 ? 3.930 5.321 34.408 1.00 61.38 270 ASN A O 1
ATOM 2315 N N . HIS A 1 271 ? 5.796 4.190 34.964 1.00 56.94 271 HIS A N 1
ATOM 2316 C CA . HIS A 1 271 ? 5.235 2.837 34.869 1.00 56.94 271 HIS A CA 1
ATOM 2317 C C . HIS A 1 271 ? 3.807 2.702 35.419 1.00 56.94 271 HIS A C 1
ATOM 2319 O O . HIS A 1 271 ? 2.930 2.227 34.700 1.00 56.94 271 HIS A O 1
ATOM 2325 N N . CYS A 1 272 ? 3.557 3.137 36.658 1.00 49.88 272 CYS A N 1
ATOM 2326 C CA . CYS A 1 272 ? 2.260 2.953 37.316 1.00 49.88 272 CYS A CA 1
ATOM 2327 C C . CYS A 1 272 ? 1.148 3.799 36.670 1.00 49.88 272 CYS A C 1
ATOM 2329 O O . CYS A 1 272 ? 0.015 3.337 36.545 1.00 49.88 272 CYS A O 1
ATOM 2331 N N . TYR A 1 273 ? 1.464 5.020 36.218 1.00 52.44 273 TYR A N 1
ATOM 2332 C CA . TYR A 1 273 ? 0.511 5.879 35.505 1.00 52.44 273 TYR A CA 1
ATOM 2333 C C . TYR A 1 273 ? 0.152 5.277 34.143 1.00 52.44 273 TYR A C 1
ATOM 2335 O O . TYR A 1 273 ? -1.025 5.153 33.805 1.00 52.44 273 TYR A O 1
ATOM 2343 N N . ASN A 1 274 ? 1.166 4.816 33.409 1.00 59.00 274 ASN A N 1
ATOM 2344 C CA . ASN A 1 274 ? 0.978 4.172 32.117 1.00 59.00 274 ASN A CA 1
ATOM 2345 C C . ASN A 1 274 ? 0.180 2.870 32.276 1.00 59.00 274 ASN A C 1
ATOM 2347 O O . ASN A 1 274 ? -0.813 2.674 31.585 1.00 59.00 274 ASN A O 1
ATOM 2351 N N . LEU A 1 275 ? 0.551 2.001 33.222 1.00 58.66 275 LEU A N 1
ATOM 2352 C CA . LEU A 1 275 ? -0.124 0.723 33.458 1.00 58.66 275 LEU A CA 1
ATOM 2353 C C . LEU A 1 275 ? -1.594 0.916 33.844 1.00 58.66 275 LEU A C 1
ATOM 2355 O O . LEU A 1 275 ? -2.443 0.175 33.357 1.00 58.66 275 LEU A O 1
ATOM 2359 N N . LYS A 1 276 ? -1.906 1.928 34.661 1.00 56.03 276 LYS A N 1
ATOM 2360 C CA . LYS A 1 276 ? -3.286 2.287 34.999 1.00 56.03 276 LYS A CA 1
ATOM 2361 C C . LYS A 1 276 ? -4.087 2.682 33.768 1.00 56.03 276 LYS A C 1
ATOM 2363 O O . LYS A 1 276 ? -5.153 2.118 33.551 1.00 56.03 276 LYS A O 1
ATOM 2368 N N . HIS A 1 277 ? -3.550 3.575 32.944 1.00 58.25 277 HIS A N 1
ATOM 2369 C CA . HIS A 1 277 ? -4.202 3.988 31.705 1.00 58.25 277 HIS A CA 1
ATOM 2370 C C . HIS A 1 277 ? -4.441 2.794 30.763 1.00 58.25 277 HIS A C 1
ATOM 2372 O O . HIS A 1 277 ? -5.497 2.678 30.145 1.00 58.25 277 HIS A O 1
ATOM 2378 N N . TRP A 1 278 ? -3.498 1.848 30.709 1.00 65.69 278 TRP A N 1
ATOM 2379 C CA . TRP A 1 278 ? -3.625 0.636 29.898 1.00 65.69 278 TRP A CA 1
ATOM 2380 C C . TRP A 1 278 ? -4.611 -0.381 30.462 1.00 65.69 278 TRP A C 1
ATOM 2382 O O . TRP A 1 278 ? -5.315 -1.026 29.693 1.00 65.69 278 TRP A O 1
ATOM 2392 N N . VAL A 1 279 ? -4.706 -0.521 31.782 1.00 63.03 279 VAL A N 1
ATOM 2393 C CA . VAL A 1 279 ? -5.732 -1.358 32.410 1.00 63.03 279 VAL A CA 1
ATOM 2394 C C . VAL A 1 279 ? -7.112 -0.727 32.259 1.00 63.03 279 VAL A C 1
ATOM 2396 O O . VAL A 1 279 ? -8.057 -1.454 31.980 1.00 63.03 279 VAL A O 1
ATOM 2399 N N . GLU A 1 280 ? -7.235 0.597 32.353 1.00 60.72 280 GLU A N 1
ATOM 2400 C CA . GLU A 1 280 ? -8.469 1.337 32.049 1.00 60.72 280 GLU A CA 1
ATOM 2401 C C . GLU A 1 280 ? -8.881 1.145 30.580 1.00 60.72 280 GLU A C 1
ATOM 2403 O O . GLU A 1 280 ? -10.039 0.866 30.281 1.00 60.72 280 GLU A O 1
ATOM 2408 N N . PHE A 1 281 ? -7.922 1.185 29.654 1.00 63.62 281 PHE A N 1
ATOM 2409 C CA . PHE A 1 281 ? -8.157 0.883 28.244 1.00 63.62 281 PHE A CA 1
ATOM 2410 C C . PHE A 1 281 ? -8.576 -0.579 28.014 1.00 63.62 281 PHE A C 1
ATOM 2412 O O . PHE A 1 281 ? -9.515 -0.856 27.269 1.00 63.62 281 PHE A O 1
ATOM 2419 N N . LEU A 1 282 ? -7.921 -1.530 28.684 1.00 65.88 282 LEU A N 1
ATOM 2420 C CA . LEU A 1 282 ? -8.249 -2.953 28.594 1.00 65.88 282 LEU A CA 1
ATOM 2421 C C . LEU A 1 282 ? -9.585 -3.295 29.252 1.00 65.88 282 LEU A C 1
ATOM 2423 O O . LEU A 1 282 ? -10.290 -4.138 28.722 1.00 65.88 282 LEU A O 1
ATOM 2427 N N . THR A 1 283 ? -9.958 -2.647 30.357 1.00 62.41 283 THR A N 1
ATOM 2428 C CA . THR A 1 283 ? -11.284 -2.801 30.991 1.00 62.41 283 THR A CA 1
ATOM 2429 C C . THR A 1 283 ? -12.387 -2.167 30.164 1.00 62.41 283 THR A C 1
ATOM 2431 O O . THR A 1 283 ? -13.518 -2.645 30.136 1.00 62.41 283 THR A O 1
ATOM 2434 N N . PHE A 1 284 ? -12.071 -1.095 29.451 1.00 61.69 284 PHE A N 1
ATOM 2435 C CA . PHE A 1 284 ? -12.990 -0.512 28.497 1.00 61.69 284 PHE A CA 1
ATOM 2436 C C . PHE A 1 284 ? -13.265 -1.469 27.319 1.00 61.69 284 PHE A C 1
ATOM 2438 O O . PHE A 1 284 ? -14.430 -1.729 26.995 1.00 61.69 284 PHE A O 1
ATOM 2445 N N . ILE A 1 285 ? -12.220 -2.081 26.749 1.00 57.09 285 ILE A N 1
ATOM 2446 C CA . ILE A 1 285 ? -12.354 -3.080 25.675 1.00 57.09 285 ILE A CA 1
ATOM 2447 C C . ILE A 1 285 ? -12.950 -4.399 26.190 1.00 57.09 285 ILE A C 1
ATOM 2449 O O . ILE A 1 285 ? -13.823 -4.961 25.543 1.00 57.09 285 ILE A O 1
ATOM 2453 N N . GLU A 1 286 ? -12.560 -4.859 27.373 1.00 60.06 286 GLU A N 1
ATOM 2454 C CA . GLU A 1 286 ? -13.023 -6.096 28.002 1.00 60.06 286 GLU A CA 1
ATOM 2455 C C . GLU A 1 286 ? -13.581 -5.778 29.393 1.00 60.06 286 GLU A C 1
ATOM 2457 O O . GLU A 1 286 ? -12.860 -5.711 30.388 1.00 60.06 286 GLU A O 1
ATOM 2462 N N . SER A 1 287 ? -14.896 -5.557 29.465 1.00 58.94 287 SER A N 1
ATOM 2463 C CA . SER A 1 287 ? -15.558 -5.092 30.696 1.00 58.94 287 SER A CA 1
ATOM 2464 C C . SER A 1 287 ? -15.573 -6.129 31.811 1.00 58.94 287 SER A C 1
ATOM 2466 O O . SER A 1 287 ? -15.777 -5.765 32.969 1.00 58.94 287 SER A O 1
ATOM 2468 N N . ASP A 1 288 ? -15.357 -7.406 31.488 1.00 59.19 288 ASP A N 1
ATOM 2469 C CA . ASP A 1 288 ? -15.348 -8.470 32.481 1.00 59.19 288 ASP A CA 1
ATOM 2470 C C . ASP A 1 288 ? -13.934 -8.725 33.018 1.00 59.19 288 ASP A C 1
ATOM 2472 O O . ASP A 1 288 ? -13.279 -9.739 32.762 1.00 59.19 288 ASP A O 1
ATOM 2476 N N . PHE A 1 289 ? -13.447 -7.764 33.803 1.00 55.34 289 PHE A N 1
ATOM 2477 C CA . PHE A 1 289 ? -12.172 -7.871 34.514 1.00 55.34 289 PHE A CA 1
ATOM 2478 C C . PHE A 1 289 ? -12.117 -9.097 35.445 1.00 55.34 289 PHE A C 1
ATOM 2480 O O . PHE A 1 289 ? -11.033 -9.628 35.707 1.00 55.34 289 PHE A O 1
ATOM 2487 N N . ASN A 1 290 ? -13.279 -9.603 35.887 1.00 58.84 290 ASN A N 1
ATOM 2488 C CA . ASN A 1 290 ? -13.365 -10.822 36.688 1.00 58.84 290 ASN A CA 1
ATOM 2489 C C . ASN A 1 290 ? -12.876 -12.041 35.910 1.00 58.84 290 ASN A C 1
ATOM 2491 O O . ASN A 1 290 ? -12.279 -12.924 36.516 1.00 58.84 290 ASN A O 1
ATOM 2495 N N . ILE A 1 291 ? -13.044 -12.090 34.584 1.00 61.97 291 ILE A N 1
ATOM 2496 C CA . ILE A 1 291 ? -12.514 -13.193 33.769 1.00 61.97 291 ILE A CA 1
ATOM 2497 C C . ILE A 1 291 ? -10.983 -13.199 33.807 1.00 61.97 291 ILE A C 1
ATOM 2499 O O . ILE A 1 291 ? -10.377 -14.266 33.905 1.00 61.97 291 ILE A O 1
ATOM 2503 N N . ILE A 1 292 ? -10.339 -12.027 33.776 1.00 61.50 292 ILE A N 1
ATOM 2504 C CA . ILE A 1 292 ? -8.879 -11.921 33.919 1.00 61.50 292 ILE A CA 1
ATOM 2505 C C . ILE A 1 292 ? -8.459 -12.370 35.322 1.00 61.50 292 ILE A C 1
ATOM 2507 O O . ILE A 1 292 ? -7.531 -13.164 35.463 1.00 61.50 292 ILE A O 1
ATOM 2511 N N . GLU A 1 293 ? -9.153 -11.908 36.363 1.00 66.75 293 GLU A N 1
ATOM 2512 C CA . GLU A 1 293 ? -8.835 -12.275 37.744 1.00 66.75 293 GLU A CA 1
ATOM 2513 C C . GLU A 1 293 ? -9.044 -13.771 38.024 1.00 66.75 293 GLU A C 1
ATOM 2515 O O . GLU A 1 293 ? -8.234 -14.389 38.715 1.00 66.75 293 GLU A O 1
ATOM 2520 N N . ILE A 1 294 ? -10.103 -14.368 37.475 1.00 69.12 294 ILE A N 1
ATOM 2521 C CA . ILE A 1 294 ? -10.370 -15.808 37.540 1.00 69.12 294 ILE A CA 1
ATOM 2522 C C . ILE A 1 294 ? -9.237 -16.570 36.848 1.00 69.12 294 ILE A C 1
ATOM 2524 O O . ILE A 1 294 ? -8.594 -17.390 37.497 1.00 69.12 294 ILE A O 1
ATOM 2528 N N . LYS A 1 295 ? -8.887 -16.218 35.604 1.00 59.69 295 LYS A N 1
ATOM 2529 C CA . LYS A 1 295 ? -7.803 -16.878 34.853 1.00 59.69 295 LYS A CA 1
ATOM 2530 C C . LYS A 1 295 ? -6.440 -16.778 35.542 1.00 59.69 295 LYS A C 1
ATOM 2532 O O . LYS A 1 295 ? -5.682 -17.743 35.559 1.00 59.69 295 LYS A O 1
ATOM 2537 N N . VAL A 1 296 ? -6.115 -15.630 36.139 1.00 61.91 296 VAL A N 1
ATOM 2538 C CA . VAL A 1 296 ? -4.852 -15.452 36.876 1.00 61.91 296 VAL A CA 1
ATOM 2539 C C . VAL A 1 296 ? -4.829 -16.272 38.163 1.00 61.91 296 VAL A C 1
ATOM 2541 O O . VAL A 1 296 ? -3.807 -16.872 38.498 1.00 61.91 296 VAL A O 1
ATOM 2544 N N . ARG A 1 297 ? -5.947 -16.304 38.890 1.00 71.00 297 ARG A N 1
ATOM 2545 C CA . ARG A 1 297 ? -6.098 -17.093 40.117 1.00 71.00 297 ARG A CA 1
ATOM 2546 C C . ARG A 1 297 ? -6.032 -18.594 39.840 1.00 71.00 297 ARG A C 1
ATOM 2548 O O . ARG A 1 297 ? -5.434 -19.310 40.632 1.00 71.00 297 ARG A O 1
ATOM 2555 N N . GLU A 1 298 ? -6.600 -19.050 38.729 1.00 73.31 298 GLU A N 1
ATOM 2556 C CA . GLU A 1 298 ? -6.614 -20.460 38.316 1.00 73.31 298 GLU A CA 1
ATOM 2557 C C . GLU A 1 298 ? -5.300 -20.926 37.670 1.00 73.31 298 GLU A C 1
ATOM 2559 O O . GLU A 1 298 ? -5.070 -22.124 37.530 1.00 73.31 298 GLU A O 1
ATOM 2564 N N . SER A 1 299 ? -4.405 -20.008 37.299 1.00 63.53 299 SER A N 1
ATOM 2565 C CA . SER A 1 299 ? -3.094 -20.356 36.747 1.00 63.53 299 SER A CA 1
ATOM 2566 C C . SER A 1 299 ? -2.180 -20.992 37.806 1.00 63.53 299 SER A C 1
ATOM 2568 O O . SER A 1 299 ? -1.990 -20.427 38.883 1.00 63.53 299 SER A O 1
ATOM 2570 N N . GLU A 1 300 ? -1.477 -22.072 37.450 1.00 68.94 300 GLU A N 1
ATOM 2571 C CA . GLU A 1 300 ? -0.457 -22.716 38.303 1.00 68.94 300 GLU A CA 1
ATOM 2572 C C . GLU A 1 300 ? 0.814 -21.863 38.517 1.00 68.94 300 GLU A C 1
ATOM 2574 O O . GLU A 1 300 ? 1.686 -22.187 39.326 1.00 68.94 300 GLU A O 1
ATOM 2579 N N . ASN A 1 301 ? 0.950 -20.744 37.804 1.00 55.62 301 ASN A N 1
ATOM 2580 C CA . ASN A 1 301 ? 2.111 -19.872 37.900 1.00 55.62 301 ASN A CA 1
ATOM 2581 C C . ASN A 1 301 ? 2.046 -18.984 39.162 1.00 55.62 301 ASN A C 1
ATOM 2583 O O . ASN A 1 301 ? 1.420 -17.928 39.193 1.00 55.62 301 ASN A O 1
ATOM 2587 N N . THR A 1 302 ? 2.743 -19.381 40.224 1.00 59.16 302 THR A N 1
ATOM 2588 C CA . THR A 1 302 ? 2.753 -18.655 41.512 1.00 59.16 302 THR A CA 1
ATOM 2589 C C . THR A 1 302 ? 3.435 -17.283 41.456 1.00 59.16 302 THR A C 1
ATOM 2591 O O . THR A 1 302 ? 3.030 -16.349 42.154 1.00 59.16 302 THR A O 1
ATOM 2594 N N . ILE A 1 303 ? 4.447 -17.113 40.594 1.00 53.56 303 ILE A N 1
ATOM 2595 C CA . ILE A 1 303 ? 5.051 -15.798 40.310 1.00 53.56 303 ILE A CA 1
ATOM 2596 C C . ILE A 1 303 ? 3.991 -14.876 39.715 1.00 53.56 303 ILE A C 1
ATOM 2598 O O . ILE A 1 303 ? 3.970 -13.675 39.998 1.00 53.56 303 ILE A O 1
ATOM 2602 N N . LEU A 1 304 ? 3.103 -15.444 38.904 1.00 52.81 304 LEU A N 1
ATOM 2603 C CA . LEU A 1 304 ? 2.082 -14.684 38.233 1.00 52.81 304 LEU A CA 1
ATOM 2604 C C . LEU A 1 304 ? 1.019 -14.149 39.190 1.00 52.81 304 LEU A C 1
ATOM 2606 O O . LEU A 1 304 ? 0.713 -12.958 39.162 1.00 52.81 304 LEU A O 1
ATOM 2610 N N . GLN A 1 305 ? 0.509 -15.009 40.067 1.00 64.12 305 GLN A N 1
ATOM 2611 C CA . GLN A 1 305 ? -0.467 -14.625 41.085 1.00 64.12 305 GLN A CA 1
ATOM 2612 C C . GLN A 1 305 ? 0.071 -13.492 41.978 1.00 64.12 305 GLN A C 1
ATOM 2614 O O . GLN A 1 305 ? -0.638 -12.520 42.238 1.00 64.12 305 GLN A O 1
ATOM 2619 N N . LYS A 1 306 ? 1.353 -13.558 42.377 1.00 68.06 306 LYS A N 1
ATOM 2620 C CA . LYS A 1 306 ? 2.023 -12.490 43.146 1.00 68.06 306 LYS A CA 1
ATOM 2621 C C . LYS A 1 306 ? 2.136 -11.179 42.372 1.00 68.06 306 LYS A C 1
ATOM 2623 O O . LYS A 1 306 ? 1.851 -10.118 42.918 1.00 68.06 306 LYS A O 1
ATOM 2628 N N . LYS A 1 307 ? 2.543 -11.236 41.102 1.00 58.25 307 LYS A N 1
ATOM 2629 C CA . LYS A 1 307 ? 2.654 -10.034 40.262 1.00 58.25 307 LYS A CA 1
ATOM 2630 C C . LYS A 1 307 ? 1.294 -9.369 40.052 1.00 58.25 307 LYS A C 1
ATOM 2632 O O . LYS A 1 307 ? 1.210 -8.150 40.125 1.00 58.25 307 LYS A O 1
ATOM 2637 N N . TRP A 1 308 ? 0.237 -10.153 39.851 1.00 66.44 308 TRP A N 1
ATOM 2638 C CA . TRP A 1 308 ? -1.125 -9.629 39.751 1.00 66.44 308 TRP A CA 1
ATOM 2639 C C . TRP A 1 308 ? -1.617 -9.012 41.058 1.00 66.44 308 TRP A C 1
ATOM 2641 O O . TRP A 1 308 ? -2.231 -7.952 41.031 1.00 66.44 308 TRP A O 1
ATOM 2651 N N . ALA A 1 309 ? -1.299 -9.616 42.206 1.00 72.56 309 ALA A N 1
ATOM 2652 C CA . ALA A 1 309 ? -1.602 -9.024 43.505 1.00 72.56 309 ALA A CA 1
ATOM 2653 C C . ALA A 1 309 ? -0.958 -7.635 43.665 1.00 72.56 309 ALA A C 1
ATOM 2655 O O . ALA A 1 309 ? -1.643 -6.701 44.065 1.00 72.56 309 ALA A O 1
ATOM 2656 N N . ASN A 1 310 ? 0.305 -7.469 43.262 1.00 64.06 310 ASN A N 1
ATOM 2657 C CA . ASN A 1 310 ? 0.983 -6.167 43.304 1.00 64.06 310 ASN A CA 1
ATOM 2658 C C . ASN A 1 310 ? 0.333 -5.140 42.365 1.00 64.06 310 ASN A C 1
ATOM 2660 O O . ASN A 1 310 ? 0.106 -4.004 42.766 1.00 64.06 310 ASN A O 1
ATOM 2664 N N . VAL A 1 311 ? -0.031 -5.554 41.145 1.00 62.94 311 VAL A N 1
ATOM 2665 C CA . VAL A 1 311 ? -0.773 -4.702 40.201 1.00 62.94 311 VAL A CA 1
ATOM 2666 C C . VAL A 1 311 ? -2.116 -4.269 40.798 1.00 62.94 311 VAL A C 1
ATOM 2668 O O . VAL A 1 311 ? -2.487 -3.106 40.676 1.00 62.94 311 VAL A O 1
ATOM 2671 N N . LYS A 1 312 ? -2.830 -5.161 41.500 1.00 68.06 312 LYS A N 1
ATOM 2672 C CA . LYS A 1 312 ? -4.081 -4.803 42.185 1.00 68.06 312 LYS A CA 1
ATOM 2673 C C . LYS A 1 312 ? -3.868 -3.780 43.301 1.00 68.06 312 LYS A C 1
ATOM 2675 O O . LYS A 1 312 ? -4.644 -2.831 43.387 1.00 68.06 312 LYS A O 1
ATOM 2680 N N . ILE A 1 313 ? -2.828 -3.957 44.114 1.00 66.25 313 ILE A N 1
ATOM 2681 C CA . ILE A 1 313 ? -2.479 -3.030 45.201 1.00 66.25 313 ILE A CA 1
ATOM 2682 C C . ILE A 1 313 ? -2.192 -1.634 44.630 1.00 66.25 313 ILE A C 1
ATOM 2684 O O . ILE A 1 313 ? -2.743 -0.638 45.098 1.00 66.25 313 ILE A O 1
ATOM 2688 N N . GLU A 1 314 ? -1.390 -1.555 43.566 1.00 54.28 314 GLU A N 1
ATOM 2689 C CA . GLU A 1 314 ? -1.035 -0.281 42.933 1.00 54.28 314 GLU A CA 1
ATOM 2690 C C . GLU A 1 314 ? -2.220 0.401 42.234 1.00 54.28 314 GLU A C 1
ATOM 2692 O O . GLU A 1 314 ? -2.372 1.621 42.324 1.00 54.28 314 GLU A O 1
ATOM 2697 N N . LEU A 1 315 ? -3.072 -0.363 41.546 1.00 48.72 315 LEU A N 1
ATOM 2698 C CA . LEU A 1 315 ? -4.165 0.193 40.743 1.00 48.72 315 LEU A CA 1
ATOM 2699 C C . LEU A 1 315 ? -5.400 0.556 41.562 1.00 48.72 315 LEU A C 1
ATOM 2701 O O . LEU A 1 315 ? -6.031 1.581 41.295 1.00 48.72 315 LEU A O 1
ATOM 2705 N N . PHE A 1 316 ? -5.747 -0.267 42.549 1.00 54.28 316 PHE A N 1
ATOM 2706 C CA . PHE A 1 316 ? -6.993 -0.126 43.299 1.00 54.28 316 PHE A CA 1
ATOM 2707 C C . PHE A 1 316 ? -6.793 0.435 44.711 1.00 54.28 316 PHE A C 1
ATOM 2709 O O . PHE A 1 316 ? -7.783 0.683 45.394 1.00 54.28 316 PHE A O 1
ATOM 2716 N N . LYS A 1 317 ? -5.543 0.695 45.133 1.00 54.97 317 LYS A N 1
ATOM 2717 C CA . LYS A 1 317 ? -5.196 1.125 46.502 1.00 54.97 317 LYS A CA 1
ATOM 2718 C C . LYS A 1 317 ? -5.800 0.205 47.578 1.00 54.97 317 LYS A C 1
ATOM 2720 O O . LYS A 1 317 ? -6.264 0.694 48.608 1.00 54.97 317 LYS A O 1
ATOM 2725 N N . ILE A 1 318 ? -5.837 -1.099 47.301 1.00 46.72 318 ILE A N 1
ATOM 2726 C CA . ILE A 1 318 ? -6.327 -2.150 48.211 1.00 46.72 318 ILE A CA 1
ATOM 2727 C C . ILE A 1 318 ? -5.141 -2.796 48.911 1.00 46.72 318 ILE A C 1
ATOM 2729 O O . ILE A 1 318 ? -4.135 -3.039 48.207 1.00 46.72 318 ILE A O 1
#

Secondary structure (DSSP, 8-state):
--B-GGGBSSPPPHHHHHHHHHHH-TT--B-HHHHHHHHSSS-HHHHHHHHHHHHTTB-SS-HHHHHHHHHHHHHHHGGG---HHHHHHHHHH-GGG--HHHHHHHHHHHHHHS-TT--HHHHHHHHH-HHHHTTSSHHHHHT---EETTTEES-HHHHHHHGGG---HHHHHHHHHHHHHT---HHHHHHHHHH-GGG-SHHHHHHHHHT---HHHHHHHHHHHHHHTT-S--TT-HHHHHHHHHHHHHT--HHHHHHHHHHHHTTSTTHHHHHHHHHHHHHHH---HHHHHHHHHHSS-HHHHHHHHHHHHHHH--